Protein 5IJJ (pdb70)

Sequence (332 aa):
MKFGKNLPRNQVPEWAGSYINYKGLKKLVKAAAESAKDGQPVDLAEFFFALDRNLEDVDSFYNKKFADACRRLKVLQDRYGTTPEVVVNLDDDEAEELMGALLELRSQLRKLQWFGEINRRGFIKITKKLDKKVPNTTTQHRYISTKVDPKPFAKDTTVARILTEINRWISVLGDNYKGLKKLVKAAAESAKDGQPVDLAEFFFALDRNLEDVDSFYNKKFADACRRLKVLQDRYGTTPEVVVNLDDDEAEELMGALLELRSQLRKLQWFGEINRRGFIKITKKLDKKVPNTTTQHRYISSTKVDPKPFAKDTTVARILTEINRWISVLGDAR

Secondary structure (DSSP, 8-state):
---TTTHHHHS-GGGGGGS--HHHHHHHHHHHHHHHHTT-----HHHHHHHHHHHHHHHHHHHHHHHHHHHHHHHHHHHH-SSGGGGGG--HHHHHHHHHHHHHHHHHHHHHHHHHHHHHHHHHHHHHHHHHHSTT---HHHHIIIIITTSHHHH--HHHHHHHHHHHHHHHHH-/-HHHHHHHHHHHHHHHHTT-----HHHHHHHHHHHHHHHHHHHHHHHHHHHHHHHHHHHH-SSGGGGGGS-HHHHHHHHHHHHHHHHHHHHHHHHHHHHHHHHHHHHHHHHHHSTT---HHHHIIIIITTSHHHH--HHHHHHHHHHHHHHHHHHH-

Radius of gyration: 24.37 Å; Cα contacts (8 Å, |Δi|>4): 262; chains: 2; bounding box: 41×62×75 Å

B-factor: mean 47.53, std 17.87, range [23.11, 143.36]

Structure (mmCIF, N/CA/C/O backbone):
data_5IJJ
#
_entry.id   5IJJ
#
_cell.length_a   89.363
_cell.length_b   53.366
_cell.length_c   94.314
_cell.angle_alpha   90.00
_cell.angle_beta   113.42
_cell.angle_gamma   90.00
#
_symmetry.space_group_name_H-M   'C 1 2 1'
#
loop_
_entity.id
_entity.type
_entity.pdbx_description
1 polymer 'SPX domain'
2 non-polymer 'INOSITOL HEXAKISPHOSPHATE'
3 non-polymer 1,2-ETHANEDIOL
4 non-polymer 'ACETATE ION'
5 water water
#
loop_
_atom_site.group_PDB
_atom_site.id
_atom_site.type_symbol
_atom_site.label_atom_id
_atom_site.label_alt_id
_atom_site.label_comp_id
_atom_site.label_asym_id
_atom_site.label_entity_id
_atom_site.label_seq_id
_atom_site.pdbx_PDB_ins_code
_atom_site.Cartn_x
_atom_site.Cartn_y
_atom_site.Cartn_z
_atom_site.occupancy
_atom_site.B_iso_or_equiv
_atom_site.auth_seq_id
_atom_site.auth_comp_id
_atom_site.auth_asym_id
_atom_site.auth_atom_id
_atom_site.pdbx_PDB_model_num
ATOM 1 N N . MET A 1 1 ? -14.023 -9.502 28.528 1.00 79.43 1 MET A N 1
ATOM 2 C CA . MET A 1 1 ? -13.495 -8.110 28.668 1.00 77.39 1 MET A CA 1
ATOM 3 C C . MET A 1 1 ? -14.290 -7.373 29.789 1.00 72.16 1 MET A C 1
ATOM 4 O O . MET A 1 1 ? -15.497 -7.464 29.838 1.00 67.23 1 MET A O 1
ATOM 6 N N . LYS A 1 2 ? -13.543 -6.722 30.706 1.00 75.06 2 LYS A N 1
ATOM 7 C CA . LYS A 1 2 ? -13.991 -5.760 31.736 1.00 69.41 2 LYS A CA 1
ATOM 8 C C . LYS A 1 2 ? -14.618 -4.603 30.981 1.00 62.81 2 LYS A C 1
ATOM 9 O O . LYS A 1 2 ? -13.940 -3.854 30.324 1.00 62.88 2 LYS A O 1
ATOM 11 N N . PHE A 1 3 ? -15.924 -4.446 31.070 1.00 57.07 3 PHE A N 1
ATOM 12 C CA . PHE A 1 3 ? -16.575 -3.409 30.290 1.00 52.13 3 PHE A CA 1
ATOM 13 C C . PHE A 1 3 ? -16.561 -2.048 31.017 1.00 51.47 3 PHE A C 1
ATOM 14 O O . PHE A 1 3 ? -16.183 -1.050 30.402 1.00 47.72 3 PHE A O 1
ATOM 22 N N . GLY A 1 4 ? -17.026 -2.038 32.300 1.00 52.58 4 GLY A N 1
ATOM 23 C CA . GLY A 1 4 ? -17.179 -0.801 33.120 1.00 54.20 4 GLY A CA 1
ATOM 24 C C . GLY A 1 4 ? -15.902 0.004 33.278 1.00 59.75 4 GLY A C 1
ATOM 25 O O . GLY A 1 4 ? -15.884 1.225 33.054 1.00 63.38 4 GLY A O 1
ATOM 26 N N . LYS A 1 5 ? -14.811 -0.672 33.618 1.00 63.85 5 LYS A N 1
ATOM 27 C CA . LYS A 1 5 ? -13.529 0.018 33.749 1.00 68.55 5 LYS A CA 1
ATOM 28 C C . LYS A 1 5 ? -13.005 0.590 32.395 1.00 67.05 5 LYS A C 1
ATOM 29 O O . LYS A 1 5 ? -12.297 1.601 32.333 1.00 67.16 5 LYS A O 1
ATOM 35 N N . ASN A 1 6 ? -13.327 -0.074 31.291 1.00 63.29 6 ASN A N 1
ATOM 36 C CA . ASN A 1 6 ? -12.843 0.399 29.978 1.00 62.27 6 ASN A CA 1
ATOM 37 C C . ASN A 1 6 ? -13.821 1.435 29.297 1.00 57.05 6 ASN A C 1
ATOM 38 O O . ASN A 1 6 ? -13.458 2.058 28.270 1.00 55.99 6 ASN A O 1
ATOM 43 N N . LEU A 1 7 ? -15.019 1.631 29.873 1.00 53.58 7 LEU A N 1
ATOM 44 C CA . LEU A 1 7 ? -16.054 2.475 29.241 1.00 51.03 7 LEU A CA 1
ATOM 45 C C . LEU A 1 7 ? -15.622 3.920 28.953 1.00 53.43 7 LEU A C 1
ATOM 46 O O . LEU A 1 7 ? -15.659 4.323 27.775 1.00 51.47 7 LEU A O 1
ATOM 51 N N . PRO A 1 8 ? -15.101 4.676 29.984 1.00 58.51 8 PRO A N 1
ATOM 52 C CA . PRO A 1 8 ? -14.526 6.020 29.751 1.00 60.98 8 PRO A CA 1
ATOM 53 C C . PRO A 1 8 ? -13.516 6.063 28.633 1.00 61.71 8 PRO A C 1
ATOM 54 O O . PRO A 1 8 ? -13.607 6.917 27.761 1.00 60.50 8 PRO A O 1
ATOM 58 N N . ARG A 1 9 ? -12.599 5.100 28.655 1.00 64.65 9 ARG A N 1
ATOM 59 C CA . ARG A 1 9 ? -11.590 4.946 27.610 1.00 68.47 9 ARG A CA 1
ATOM 60 C C . ARG A 1 9 ? -12.192 4.672 26.192 1.00 63.65 9 ARG A C 1
ATOM 61 O O . ARG A 1 9 ? -11.605 5.099 25.218 1.00 62.36 9 ARG A O 1
ATOM 69 N N . ASN A 1 10 ? -13.305 3.924 26.105 1.00 58.38 10 ASN A N 1
ATOM 70 C CA . ASN A 1 10 ? -14.026 3.620 24.816 1.00 56.88 10 ASN A CA 1
ATOM 71 C C . ASN A 1 10 ? -15.185 4.571 24.390 1.00 54.88 10 ASN A C 1
ATOM 72 O O . ASN A 1 10 ? -15.855 4.288 23.404 1.00 55.40 10 ASN A O 1
ATOM 77 N N . GLN A 1 11 ? -15.395 5.667 25.132 1.00 54.25 11 GLN A N 1
ATOM 78 C CA . GLN A 1 11 ? -16.403 6.666 24.853 1.00 51.74 11 GLN A CA 1
ATOM 79 C C . GLN A 1 11 ? -15.929 7.795 23.957 1.00 53.08 11 GLN A C 1
ATOM 80 O O . GLN A 1 11 ? -14.926 8.400 24.220 1.00 55.85 11 GLN A O 1
ATOM 86 N N . VAL A 1 12 ? -16.699 8.122 22.914 1.00 50.61 12 VAL A N 1
ATOM 87 C CA . VAL A 1 12 ? -16.503 9.359 22.150 1.00 50.21 12 VAL A CA 1
ATOM 88 C C . VAL A 1 12 ? -16.889 10.466 23.132 1.00 49.66 12 VAL A C 1
ATOM 89 O O . VAL A 1 12 ? -18.037 10.529 23.572 1.00 46.49 12 VAL A O 1
ATOM 93 N N . PRO A 1 13 ? -15.937 11.299 23.527 1.00 52.78 13 PRO A N 1
ATOM 94 C CA . PRO A 1 13 ? -16.139 12.124 24.759 1.00 55.59 13 PRO A CA 1
ATOM 95 C C . PRO A 1 13 ? -17.311 13.145 24.652 1.00 56.19 13 PRO A C 1
ATOM 96 O O . PRO A 1 13 ? -18.090 13.362 25.598 1.00 56.76 13 PRO A O 1
ATOM 100 N N . GLU A 1 14 ? -17.457 13.700 23.461 1.00 57.23 14 GLU A N 1
ATOM 101 C CA . GLU A 1 14 ? -18.527 14.634 23.138 1.00 57.82 14 GLU A CA 1
ATOM 102 C C . GLU A 1 14 ? -19.916 14.041 23.301 1.00 51.97 14 GLU A C 1
ATOM 103 O O . GLU A 1 14 ? -20.866 14.783 23.368 1.00 52.28 14 GLU A O 1
ATOM 109 N N . TRP A 1 15 ? -20.042 12.720 23.269 1.00 48.51 15 TRP A N 1
ATOM 110 C CA . TRP A 1 15 ? -21.326 12.020 23.356 1.00 43.59 15 TRP A CA 1
ATOM 111 C C . TRP A 1 15 ? -21.474 11.202 24.634 1.00 42.53 15 TRP A C 1
ATOM 112 O O . TRP A 1 15 ? -22.326 10.276 24.701 1.00 38.21 15 TRP A O 1
ATOM 123 N N . ALA A 1 16 ? -20.668 11.524 25.650 1.00 44.30 16 ALA A N 1
ATOM 124 C CA . ALA A 1 16 ? -20.477 10.617 26.835 1.00 43.87 16 ALA A CA 1
ATOM 125 C C . ALA A 1 16 ? -21.812 10.259 27.528 1.00 41.49 16 ALA A C 1
ATOM 126 O O . ALA A 1 16 ? -22.172 9.118 27.729 1.00 39.07 16 ALA A O 1
ATOM 128 N N . GLY A 1 17 ? -22.636 11.261 27.739 1.00 43.89 17 GLY A N 1
ATOM 129 C CA . GLY A 1 17 ? -23.907 11.090 28.405 1.00 42.53 17 GLY A CA 1
ATOM 130 C C . GLY A 1 17 ? -24.888 10.386 27.599 1.00 40.44 17 GLY A C 1
ATOM 131 O O . GLY A 1 17 ? -25.911 10.001 28.114 1.00 41.62 17 GLY A O 1
ATOM 132 N N . SER A 1 18 ? -24.607 10.106 26.315 1.00 40.81 18 SER A N 1
ATOM 133 C CA . SER A 1 18 ? -25.569 9.290 25.558 1.00 37.94 18 SER A CA 1
ATOM 134 C C . SER A 1 18 ? -25.232 7.787 25.451 1.00 37.21 18 SER A C 1
ATOM 135 O O . SER A 1 18 ? -25.893 7.043 24.739 1.00 33.67 18 SER A O 1
ATOM 138 N N . TYR A 1 19 ? -24.141 7.353 26.062 1.00 37.46 19 TYR A N 1
ATOM 139 C CA . TYR A 1 19 ? -23.864 5.921 26.177 1.00 33.88 19 TYR A CA 1
ATOM 140 C C . TYR A 1 19 ? -24.774 5.316 27.207 1.00 33.73 19 TYR A C 1
ATOM 141 O O . TYR A 1 19 ? -25.315 5.966 28.067 1.00 34.09 19 TYR A O 1
ATOM 150 N N . ILE A 1 20 ? -24.984 4.023 27.054 1.00 32.64 20 ILE A N 1
ATOM 151 C CA . ILE A 1 20 ? -25.570 3.222 28.069 1.00 30.06 20 ILE A CA 1
ATOM 152 C C . ILE A 1 20 ? -25.039 3.560 29.403 1.00 32.02 20 ILE A C 1
ATOM 153 O O . ILE A 1 20 ? -23.781 3.648 29.640 1.00 32.46 20 ILE A O 1
ATOM 158 N N . ASN A 1 21 ? -25.962 3.783 30.332 1.00 30.60 21 ASN A N 1
ATOM 159 C CA . ASN A 1 21 ? -25.588 4.184 31.694 1.00 35.44 21 ASN A CA 1
ATOM 160 C C . ASN A 1 21 ? -25.218 2.869 32.413 1.00 34.58 21 ASN A C 1
ATOM 161 O O . ASN A 1 21 ? -26.022 2.338 33.249 1.00 33.58 21 ASN A O 1
ATOM 166 N N . TYR A 1 22 ? -24.003 2.381 32.140 1.00 33.24 22 TYR A N 1
ATOM 167 C CA . TYR A 1 22 ? -23.648 1.057 32.665 1.00 33.12 22 TYR A CA 1
ATOM 168 C C . TYR A 1 22 ? -23.589 1.060 34.205 1.00 35.29 22 TYR A C 1
ATOM 169 O O . TYR A 1 22 ? -24.026 0.128 34.854 1.00 33.20 22 TYR A O 1
ATOM 178 N N . LYS A 1 23 ? -23.062 2.133 34.724 1.00 37.50 23 LYS A N 1
ATOM 179 C CA . LYS A 1 23 ? -22.860 2.358 36.136 1.00 42.28 23 LYS A CA 1
ATOM 180 C C . LYS A 1 23 ? -24.209 2.314 36.885 1.00 42.08 23 LYS A C 1
ATOM 181 O O . LYS A 1 23 ? -24.377 1.524 37.826 1.00 43.54 23 LYS A O 1
ATOM 187 N N . GLY A 1 24 ? -25.182 3.080 36.427 1.00 41.11 24 GLY A N 1
ATOM 188 C CA . GLY A 1 24 ? -26.523 3.055 37.047 1.00 40.29 24 GLY A CA 1
ATOM 189 C C . GLY A 1 24 ? -27.191 1.741 36.875 1.00 36.59 24 GLY A C 1
ATOM 190 O O . GLY A 1 24 ? -27.835 1.310 37.733 1.00 37.21 24 GLY A O 1
ATOM 191 N N . LEU A 1 25 ? -26.994 1.059 35.750 1.00 35.54 25 LEU A N 1
ATOM 192 C CA . LEU A 1 25 ? -27.622 -0.248 35.556 1.00 32.68 25 LEU A CA 1
ATOM 193 C C . LEU A 1 25 ? -27.052 -1.308 36.485 1.00 35.20 25 LEU A C 1
ATOM 194 O O . LEU A 1 25 ? -27.816 -2.113 37.022 1.00 34.36 25 LEU A O 1
ATOM 199 N N . LYS A 1 26 ? -25.763 -1.217 36.776 1.00 36.61 26 LYS A N 1
ATOM 200 C CA . LYS A 1 26 ? -25.136 -2.109 37.692 1.00 38.61 26 LYS A CA 1
ATOM 201 C C . LYS A 1 26 ? -25.667 -2.006 39.093 1.00 39.25 26 LYS A C 1
ATOM 202 O O . LYS A 1 26 ? -25.776 -3.032 39.723 1.00 38.34 26 LYS A O 1
ATOM 208 N N . LYS A 1 27 ? -26.036 -0.815 39.573 1.00 40.72 27 LYS A N 1
ATOM 209 C CA . LYS A 1 27 ? -26.671 -0.675 40.913 1.00 43.00 27 LYS A CA 1
ATOM 210 C C . LYS A 1 27 ? -28.036 -1.329 40.968 1.00 40.48 27 LYS A C 1
ATOM 211 O O . LYS A 1 27 ? -28.406 -1.918 41.961 1.00 39.96 27 LYS A O 1
ATOM 217 N N . LEU A 1 28 ? -28.800 -1.251 39.882 1.00 37.46 28 LEU A N 1
ATOM 218 C CA . LEU A 1 28 ? -30.064 -1.990 39.829 1.00 36.62 28 LEU A CA 1
ATOM 219 C C . LEU A 1 28 ? -29.818 -3.528 39.882 1.00 35.38 28 LEU A C 1
ATOM 220 O O . LEU A 1 28 ? -30.533 -4.260 40.616 1.00 35.12 28 LEU A O 1
ATOM 225 N N . VAL A 1 29 ? -28.728 -3.977 39.237 1.00 33.53 29 VAL A N 1
ATOM 226 C CA . VAL A 1 29 ? -28.411 -5.394 39.277 1.00 33.69 29 VAL A CA 1
ATOM 227 C C . VAL A 1 29 ? -28.046 -5.771 40.691 1.00 35.97 29 VAL A C 1
ATOM 228 O O . VAL A 1 29 ? -28.440 -6.811 41.181 1.00 33.84 29 VAL A O 1
ATOM 232 N N . LYS A 1 30 ? -27.182 -4.970 41.304 1.00 39.09 30 LYS A N 1
ATOM 233 C CA . LYS A 1 30 ? -26.752 -5.267 42.625 1.00 43.46 30 LYS A CA 1
ATOM 234 C C . LYS A 1 30 ? -27.927 -5.326 43.596 1.00 43.34 30 LYS A C 1
ATOM 235 O O . LYS A 1 30 ? -27.967 -6.233 44.428 1.00 42.71 30 LYS A O 1
ATOM 241 N N . ALA A 1 31 ? -28.902 -4.409 43.478 1.00 42.86 31 ALA A N 1
ATOM 242 C CA . ALA A 1 31 ? -30.107 -4.486 44.340 1.00 42.79 31 ALA A CA 1
ATOM 243 C C . ALA A 1 31 ? -30.802 -5.810 44.214 1.00 40.47 31 ALA A C 1
ATOM 244 O O . ALA A 1 31 ? -31.143 -6.464 45.200 1.00 40.78 31 ALA A O 1
ATOM 246 N N . ALA A 1 32 ? -30.961 -6.275 42.997 1.00 38.67 32 ALA A N 1
ATOM 247 C CA . ALA A 1 32 ? -31.672 -7.516 42.759 1.00 37.03 32 ALA A CA 1
ATOM 248 C C . ALA A 1 32 ? -30.840 -8.657 43.367 1.00 39.26 32 ALA A C 1
ATOM 249 O O . ALA A 1 32 ? -31.373 -9.554 44.047 1.00 40.29 32 ALA A O 1
ATOM 251 N N . ALA A 1 33 ? -29.531 -8.607 43.150 1.00 38.82 33 ALA A N 1
ATOM 252 C CA . ALA A 1 33 ? -28.645 -9.647 43.654 1.00 40.26 33 ALA A CA 1
ATOM 253 C C . ALA A 1 33 ? -28.739 -9.725 45.170 1.00 43.11 33 ALA A C 1
ATOM 254 O O . ALA A 1 33 ? -28.719 -10.836 45.721 1.00 42.26 33 ALA A O 1
ATOM 256 N N . GLU A 1 34 ? -28.825 -8.572 45.836 1.00 45.72 34 GLU A N 1
ATOM 257 C CA . GLU A 1 34 ? -28.938 -8.530 47.288 1.00 51.20 34 GLU A CA 1
ATOM 258 C C . GLU A 1 34 ? -30.195 -9.188 47.825 1.00 49.74 34 GLU A C 1
ATOM 259 O O . GLU A 1 34 ? -30.160 -9.876 48.848 1.00 47.87 34 GLU A O 1
ATOM 265 N N . SER A 1 35 ? -31.309 -8.912 47.154 1.00 46.94 35 SER A N 1
ATOM 266 C CA . SER A 1 35 ? -32.588 -9.530 47.540 1.00 47.12 35 SER A CA 1
ATOM 267 C C . SER A 1 35 ? -32.480 -11.042 47.435 1.00 46.09 35 SER A C 1
ATOM 268 O O . SER A 1 35 ? -32.760 -11.751 48.367 1.00 46.51 35 SER A O 1
ATOM 271 N N . ALA A 1 36 ? -31.995 -11.524 46.315 1.00 45.03 36 ALA A N 1
ATOM 272 C CA . ALA A 1 36 ? -31.818 -12.970 46.140 1.00 45.84 36 ALA A CA 1
ATOM 273 C C . ALA A 1 36 ? -30.912 -13.600 47.201 1.00 48.78 36 ALA A C 1
ATOM 274 O O . ALA A 1 36 ? -31.216 -14.674 47.657 1.00 47.49 36 ALA A O 1
ATOM 276 N N . LYS A 1 37 ? -29.805 -12.913 47.553 1.00 51.59 37 LYS A N 1
ATOM 277 C CA . LYS A 1 37 ? -28.933 -13.260 48.653 1.00 57.45 37 LYS A CA 1
ATOM 278 C C . LYS A 1 37 ? -29.670 -13.421 49.957 1.00 58.90 37 LYS A C 1
ATOM 279 O O . LYS A 1 37 ? -29.347 -14.309 50.730 1.00 58.66 37 LYS A O 1
ATOM 285 N N . ASP A 1 38 ? -30.614 -12.528 50.223 1.00 59.14 38 ASP A N 1
ATOM 286 C CA . ASP A 1 38 ? -31.467 -12.650 51.383 1.00 63.40 38 ASP A CA 1
ATOM 287 C C . ASP A 1 38 ? -32.562 -13.669 51.297 1.00 59.69 38 ASP A C 1
ATOM 288 O O . ASP A 1 38 ? -33.291 -13.793 52.246 1.00 59.15 38 ASP A O 1
ATOM 293 N N . GLY A 1 39 ? -32.641 -14.444 50.207 1.00 57.92 39 GLY A N 1
ATOM 294 C CA . GLY A 1 39 ? -33.689 -15.464 50.027 1.00 54.73 39 GLY A CA 1
ATOM 295 C C . GLY A 1 39 ? -35.026 -14.822 49.653 1.00 51.55 39 GLY A C 1
ATOM 296 O O . GLY A 1 39 ? -36.051 -15.426 49.853 1.00 52.55 39 GLY A O 1
ATOM 297 N N . GLN A 1 40 ? -35.011 -13.603 49.090 1.00 48.62 40 GLN A N 1
ATOM 298 C CA . GLN A 1 40 ? -36.255 -12.851 48.804 1.00 45.98 40 GLN A CA 1
ATOM 299 C C . GLN A 1 40 ? -36.484 -12.924 47.305 1.00 40.56 40 GLN A C 1
ATOM 300 O O . GLN A 1 40 ? -35.541 -13.121 46.556 1.00 38.14 40 GLN A O 1
ATOM 306 N N . PRO A 1 41 ? -37.737 -12.737 46.880 1.00 37.26 41 PRO A N 1
ATOM 307 C CA . PRO A 1 41 ? -38.060 -12.615 45.508 1.00 36.42 41 PRO A CA 1
ATOM 308 C C . PRO A 1 41 ? -37.397 -11.326 44.956 1.00 36.40 41 PRO A C 1
ATOM 309 O O . PRO A 1 41 ? -37.228 -10.383 45.716 1.00 38.64 41 PRO A O 1
ATOM 313 N N . VAL A 1 42 ? -37.148 -11.276 43.664 1.00 35.27 42 VAL A N 1
ATOM 314 C CA . VAL A 1 42 ? -36.644 -10.050 43.003 1.00 35.39 42 VAL A CA 1
ATOM 315 C C . VAL A 1 42 ? -37.763 -9.404 42.264 1.00 35.26 42 VAL A C 1
ATOM 316 O O . VAL A 1 42 ? -38.798 -9.985 42.034 1.00 36.30 42 VAL A O 1
ATOM 320 N N . ASP A 1 43 ? -37.537 -8.179 41.846 1.00 35.73 43 ASP A N 1
ATOM 321 C CA . ASP A 1 43 ? -38.466 -7.408 41.022 1.00 35.17 43 ASP A CA 1
ATOM 322 C C . ASP A 1 43 ? -37.550 -6.742 39.987 1.00 34.68 43 ASP A C 1
ATOM 323 O O . ASP A 1 43 ? -36.913 -5.738 40.282 1.00 36.66 43 ASP A O 1
ATOM 328 N N . LEU A 1 44 ? -37.454 -7.331 38.806 1.00 32.81 44 LEU A N 1
ATOM 329 C CA . LEU A 1 44 ? -36.545 -6.890 37.794 1.00 31.89 44 LEU A CA 1
ATOM 330 C C . LEU A 1 44 ? -37.150 -5.833 36.868 1.00 32.72 44 LEU A C 1
ATOM 331 O O . LEU A 1 44 ? -36.534 -5.456 35.895 1.00 32.50 44 LEU A O 1
ATOM 336 N N . ALA A 1 45 ? -38.351 -5.352 37.158 1.00 34.44 45 ALA A N 1
ATOM 337 C CA . ALA A 1 45 ? -39.026 -4.468 36.279 1.00 36.61 45 ALA A CA 1
ATOM 338 C C . ALA A 1 45 ? -38.326 -3.086 36.186 1.00 37.20 45 ALA A C 1
ATOM 339 O O . ALA A 1 45 ? -38.169 -2.569 35.083 1.00 35.39 45 ALA A O 1
ATOM 341 N N . GLU A 1 46 ? -37.878 -2.530 37.306 1.00 35.95 46 GLU A N 1
ATOM 342 C CA . GLU A 1 46 ? -37.131 -1.255 37.261 1.00 39.04 46 GLU A CA 1
ATOM 343 C C . GLU A 1 46 ? -35.793 -1.415 36.481 1.00 33.95 46 GLU A C 1
ATOM 344 O O . GLU A 1 46 ? -35.498 -0.597 35.672 1.00 34.34 46 GLU A O 1
ATOM 350 N N . PHE A 1 47 ? -35.134 -2.573 36.528 1.00 31.96 47 PHE A N 1
ATOM 351 C CA . PHE A 1 47 ? -33.923 -2.806 35.724 1.00 32.04 47 PHE A CA 1
ATOM 352 C C . PHE A 1 47 ? -34.284 -2.802 34.226 1.00 31.97 47 PHE A C 1
ATOM 353 O O . PHE A 1 47 ? -33.633 -2.154 33.448 1.00 30.11 47 PHE A O 1
ATOM 361 N N . PHE A 1 48 ? -35.303 -3.571 33.861 1.00 30.31 48 PHE A N 1
ATOM 362 C CA . PHE A 1 48 ? -35.718 -3.623 32.501 1.00 30.40 48 PHE A CA 1
ATOM 363 C C . PHE A 1 48 ? -36.314 -2.331 31.917 1.00 31.11 48 PHE A C 1
ATOM 364 O O . PHE A 1 48 ? -36.029 -2.029 30.755 1.00 27.00 48 PHE A O 1
ATOM 372 N N . PHE A 1 49 ? -37.109 -1.611 32.687 1.00 34.04 49 PHE A N 1
ATOM 373 C CA . PHE A 1 49 ? -37.546 -0.281 32.296 1.00 36.45 49 PHE A CA 1
ATOM 374 C C . PHE A 1 49 ? -36.339 0.610 31.992 1.00 35.15 49 PHE A C 1
ATOM 375 O O . PHE A 1 49 ? -36.328 1.250 30.940 1.00 35.57 49 PHE A O 1
ATOM 383 N N . ALA A 1 50 ? -35.369 0.689 32.923 1.00 32.87 50 ALA A N 1
ATOM 384 C CA . ALA A 1 50 ? -34.188 1.487 32.724 1.00 31.11 50 ALA A CA 1
ATOM 385 C C . ALA A 1 50 ? -33.389 0.948 31.549 1.00 28.85 50 ALA A C 1
ATOM 386 O O . ALA A 1 50 ? -32.854 1.715 30.771 1.00 29.27 50 ALA A O 1
ATOM 388 N N . LEU A 1 51 ? -33.234 -0.360 31.415 1.00 28.45 51 LEU A N 1
ATOM 389 C CA . LEU A 1 51 ? -32.573 -0.894 30.259 1.00 27.01 51 LEU A CA 1
ATOM 390 C C . LEU A 1 51 ? -33.223 -0.498 28.958 1.00 28.00 51 LEU A C 1
ATOM 391 O O . LEU A 1 51 ? -32.510 -0.139 28.008 1.00 29.48 51 LEU A O 1
ATOM 396 N N . ASP A 1 52 ? -34.566 -0.594 28.888 1.00 28.38 52 ASP A N 1
ATOM 397 C CA . ASP A 1 52 ? -35.293 -0.194 27.700 1.00 29.33 52 ASP A CA 1
ATOM 398 C C . ASP A 1 52 ? -35.110 1.284 27.404 1.00 29.28 52 ASP A C 1
ATOM 399 O O . ASP A 1 52 ? -34.942 1.655 26.235 1.00 27.16 52 ASP A O 1
ATOM 404 N N . ARG A 1 53 ? -35.158 2.162 28.436 1.00 29.59 53 ARG A N 1
ATOM 405 C CA . ARG A 1 53 ? -34.893 3.585 28.206 1.00 32.56 53 ARG A CA 1
ATOM 406 C C . ARG A 1 53 ? -33.579 3.844 27.654 1.00 30.05 53 ARG A C 1
ATOM 407 O O . ARG A 1 53 ? -33.394 4.686 26.772 1.00 30.43 53 ARG A O 1
ATOM 415 N N . ASN A 1 54 ? -32.599 3.169 28.220 1.00 30.69 54 ASN A N 1
ATOM 416 C CA . ASN A 1 54 ? -31.248 3.321 27.723 1.00 29.51 54 ASN A CA 1
ATOM 417 C C . ASN A 1 54 ? -31.210 2.874 26.211 1.00 28.90 54 ASN A C 1
ATOM 418 O O . ASN A 1 54 ? -30.502 3.466 25.426 1.00 27.72 54 ASN A O 1
ATOM 423 N N . LEU A 1 55 ? -31.870 1.785 25.902 1.00 26.41 55 LEU A N 1
ATOM 424 C CA . LEU A 1 55 ? -31.873 1.283 24.549 1.00 28.21 55 LEU A CA 1
ATOM 425 C C . LEU A 1 55 ? -32.522 2.306 23.566 1.00 30.50 55 LEU A C 1
ATOM 426 O O . LEU A 1 55 ? -32.026 2.534 22.418 1.00 27.97 55 LEU A O 1
ATOM 431 N N . GLU A 1 56 ? -33.640 2.860 23.980 1.00 33.49 56 GLU A N 1
ATOM 432 C CA . GLU A 1 56 ? -34.295 3.866 23.161 1.00 35.35 56 GLU A CA 1
ATOM 433 C C . GLU A 1 56 ? -33.428 5.076 22.891 1.00 33.37 56 GLU A C 1
ATOM 434 O O . GLU A 1 56 ? -33.399 5.626 21.743 1.00 29.70 56 GLU A O 1
ATOM 440 N N . ASP A 1 57 ? -32.721 5.479 23.944 1.00 32.39 57 ASP A N 1
ATOM 441 C CA . ASP A 1 57 ? -31.891 6.637 23.833 1.00 32.87 57 ASP A CA 1
ATOM 442 C C . ASP A 1 57 ? -30.703 6.393 22.985 1.00 29.94 57 ASP A C 1
ATOM 443 O O . ASP A 1 57 ? -30.334 7.254 22.208 1.00 28.44 57 ASP A O 1
ATOM 448 N N . VAL A 1 58 ? -30.079 5.261 23.195 1.00 28.99 58 VAL A N 1
ATOM 449 C CA . VAL A 1 58 ? -28.916 4.876 22.373 1.00 28.31 58 VAL A CA 1
ATOM 450 C C . VAL A 1 58 ? -29.324 4.828 20.864 1.00 27.37 58 VAL A C 1
ATOM 451 O O . VAL A 1 58 ? -28.657 5.397 20.029 1.00 26.94 58 VAL A O 1
ATOM 455 N N . ASP A 1 59 ? -30.370 4.137 20.565 1.00 27.15 59 ASP A N 1
ATOM 456 C CA . ASP A 1 59 ? -30.880 4.049 19.206 1.00 28.96 59 ASP A CA 1
ATOM 457 C C . ASP A 1 59 ? -31.198 5.425 18.587 1.00 29.66 59 ASP A C 1
ATOM 458 O O . ASP A 1 59 ? -30.818 5.729 17.494 1.00 31.07 59 ASP A O 1
ATOM 463 N N . SER A 1 60 ? -31.884 6.257 19.355 1.00 31.45 60 SER A N 1
ATOM 464 C CA . SER A 1 60 ? -32.425 7.517 18.906 1.00 32.64 60 SER A CA 1
ATOM 465 C C . SER A 1 60 ? -31.206 8.403 18.616 1.00 32.52 60 SER A C 1
ATOM 466 O O . SER A 1 60 ? -31.088 9.051 17.556 1.00 31.58 60 SER A O 1
ATOM 469 N N . PHE A 1 61 ? -30.207 8.339 19.497 1.00 30.22 61 PHE A N 1
ATOM 470 C CA . PHE A 1 61 ? -29.041 9.119 19.269 1.00 29.93 61 PHE A CA 1
ATOM 471 C C . PHE A 1 61 ? -28.242 8.672 18.044 1.00 30.01 61 PHE A C 1
ATOM 472 O O . PHE A 1 61 ? -27.830 9.503 17.218 1.00 29.25 61 PHE A O 1
ATOM 480 N N . TYR A 1 62 ? -27.900 7.360 17.971 1.00 29.42 62 TYR A N 1
ATOM 481 C CA . TYR A 1 62 ? -27.242 6.810 16.833 1.00 28.21 62 TYR A CA 1
ATOM 482 C C . TYR A 1 62 ? -27.997 7.181 15.532 1.00 28.54 62 TYR A C 1
ATOM 483 O O . TYR A 1 62 ? -27.353 7.552 14.558 1.00 29.75 62 TYR A O 1
ATOM 492 N N . ASN A 1 63 ? -29.325 7.060 15.503 1.00 28.83 63 ASN A N 1
ATOM 493 C CA . ASN A 1 63 ? -30.073 7.303 14.254 1.00 28.98 63 ASN A CA 1
ATOM 494 C C . ASN A 1 63 ? -30.005 8.713 13.798 1.00 31.36 63 ASN A C 1
ATOM 495 O O . ASN A 1 63 ? -29.939 8.967 12.578 1.00 30.62 63 ASN A O 1
ATOM 500 N N . LYS A 1 64 ? -30.001 9.649 14.746 1.00 33.06 64 LYS A N 1
ATOM 501 C CA . LYS A 1 64 ? -29.918 11.080 14.436 1.00 35.51 64 LYS A CA 1
ATOM 502 C C . LYS A 1 64 ? -28.574 11.388 13.885 1.00 35.66 64 LYS A C 1
ATOM 503 O O . LYS A 1 64 ? -28.428 12.105 12.865 1.00 30.25 64 LYS A O 1
ATOM 509 N N . LYS A 1 65 ? -27.548 10.820 14.519 1.00 35.36 65 LYS A N 1
ATOM 510 C CA . LYS A 1 65 ? -26.218 11.060 13.987 1.00 35.65 65 LYS A CA 1
ATOM 511 C C . LYS A 1 65 ? -26.035 10.448 12.629 1.00 35.56 65 LYS A C 1
ATOM 512 O O . LYS A 1 65 ? -25.268 10.970 11.848 1.00 35.41 65 LYS A O 1
ATOM 518 N N . PHE A 1 66 ? -26.586 9.265 12.431 1.00 34.75 66 PHE A N 1
ATOM 519 C CA . PHE A 1 66 ? -26.482 8.629 11.128 1.00 36.32 66 PHE A CA 1
ATOM 520 C C . PHE A 1 66 ? -27.173 9.515 10.028 1.00 35.15 66 PHE A C 1
ATOM 521 O O . PHE A 1 66 ? -26.622 9.613 8.938 1.00 34.28 66 PHE A O 1
ATOM 529 N N . ALA A 1 67 ? -28.373 10.057 10.330 1.00 35.99 67 ALA A N 1
ATOM 530 C CA . ALA A 1 67 ? -29.131 10.984 9.454 1.00 35.75 67 ALA A CA 1
ATOM 531 C C . ALA A 1 67 ? -28.261 12.214 9.181 1.00 37.23 67 ALA A C 1
ATOM 532 O O . ALA A 1 67 ? -28.094 12.596 8.023 1.00 36.28 67 ALA A O 1
ATOM 534 N N . ASP A 1 68 ? -27.574 12.753 10.216 1.00 37.34 68 ASP A N 1
ATOM 535 C CA . ASP A 1 68 ? -26.610 13.846 10.012 1.00 37.79 68 ASP A CA 1
ATOM 536 C C . ASP A 1 68 ? -25.494 13.496 9.048 1.00 37.94 68 ASP A C 1
ATOM 537 O O . ASP A 1 68 ? -25.100 14.344 8.184 1.00 36.60 68 ASP A O 1
ATOM 542 N N . ALA A 1 69 ? -24.850 12.347 9.281 1.00 35.16 69 ALA A N 1
ATOM 543 C CA . ALA A 1 69 ? -23.760 11.913 8.434 1.00 35.24 69 ALA A CA 1
ATOM 544 C C . ALA A 1 69 ? -24.200 11.806 6.943 1.00 35.74 69 ALA A C 1
ATOM 545 O O . ALA A 1 69 ? -23.494 12.273 6.070 1.00 35.51 69 ALA A O 1
ATOM 547 N N . CYS A 1 70 ? -25.374 11.195 6.706 1.00 34.93 70 CYS A N 1
ATOM 548 C CA . CYS A 1 70 ? -25.959 11.117 5.367 1.00 35.29 70 CYS A CA 1
ATOM 549 C C . CYS A 1 70 ? -26.227 12.479 4.719 1.00 37.32 70 CYS A C 1
ATOM 550 O O . CYS A 1 70 ? -25.905 12.669 3.539 1.00 35.84 70 CYS A O 1
ATOM 553 N N . ARG A 1 71 ? -26.788 13.426 5.472 1.00 41.27 71 ARG A N 1
ATOM 554 C CA . ARG A 1 71 ? -26.957 14.809 4.990 1.00 43.87 71 ARG A CA 1
ATOM 555 C C . ARG A 1 71 ? -25.663 15.433 4.634 1.00 41.73 71 ARG A C 1
ATOM 556 O O . ARG A 1 71 ? -25.537 16.075 3.574 1.00 41.91 71 ARG A O 1
ATOM 564 N N . ARG A 1 72 ? -24.658 15.241 5.471 1.00 38.06 72 ARG A N 1
ATOM 565 C CA . ARG A 1 72 ? -23.359 15.714 5.151 1.00 38.28 72 ARG A CA 1
ATOM 566 C C . ARG A 1 72 ? -22.836 15.135 3.817 1.00 38.65 72 ARG A C 1
ATOM 567 O O . ARG A 1 72 ? -22.277 15.871 3.015 1.00 35.09 72 ARG A O 1
ATOM 575 N N . LEU A 1 73 ? -22.963 13.819 3.634 1.00 36.36 73 LEU A N 1
ATOM 576 C CA . LEU A 1 73 ? -22.503 13.199 2.412 1.00 37.57 73 LEU A CA 1
ATOM 577 C C . LEU A 1 73 ? -23.231 13.819 1.194 1.00 36.97 73 LEU A C 1
ATOM 578 O O . LEU A 1 73 ? -22.611 14.091 0.171 1.00 36.76 73 LEU A O 1
ATOM 583 N N . LYS A 1 74 ? -24.534 14.028 1.325 1.00 36.16 74 LYS A N 1
ATOM 584 C CA . LYS A 1 74 ? -25.307 14.658 0.271 1.00 38.50 74 LYS A CA 1
ATOM 585 C C . LYS A 1 74 ? -24.762 16.073 -0.064 1.00 39.32 74 LYS A C 1
ATOM 586 O O . LYS A 1 74 ? -24.548 16.399 -1.242 1.00 36.86 74 LYS A O 1
ATOM 592 N N . VAL A 1 75 ? -24.531 16.912 0.941 1.00 39.74 75 VAL A N 1
ATOM 593 C CA . VAL A 1 75 ? -23.920 18.247 0.737 1.00 40.69 75 VAL A CA 1
ATOM 594 C C . VAL A 1 75 ? -22.560 18.103 0.054 1.00 37.04 75 VAL A C 1
ATOM 595 O O . VAL A 1 75 ? -22.254 18.819 -0.875 1.00 35.89 75 VAL A O 1
ATOM 599 N N . LEU A 1 76 ? -21.763 17.132 0.432 1.00 35.78 76 LEU A N 1
ATOM 600 C CA . LEU A 1 76 ? -20.479 17.017 -0.258 1.00 38.65 76 LEU A CA 1
ATOM 601 C C . LEU A 1 76 ? -20.657 16.606 -1.753 1.00 37.51 76 LEU A C 1
ATOM 602 O O . LEU A 1 76 ? -19.899 17.063 -2.628 1.00 35.91 76 LEU A O 1
ATOM 607 N N . GLN A 1 77 ? -21.571 15.673 -1.995 1.00 35.65 77 GLN A N 1
ATOM 608 C CA . GLN A 1 77 ? -21.925 15.327 -3.379 1.00 37.91 77 GLN A CA 1
ATOM 609 C C . GLN A 1 77 ? -22.458 16.527 -4.223 1.00 38.27 77 GLN A C 1
ATOM 610 O O . GLN A 1 77 ? -22.106 16.691 -5.431 1.00 35.39 77 GLN A O 1
ATOM 616 N N . ASP A 1 78 ? -23.335 17.323 -3.616 1.00 37.11 78 ASP A N 1
ATOM 617 C CA . ASP A 1 78 ? -23.841 18.534 -4.259 1.00 40.00 78 ASP A CA 1
ATOM 618 C C . ASP A 1 78 ? -22.726 19.502 -4.670 1.00 39.55 78 ASP A C 1
ATOM 619 O O . ASP A 1 78 ? -22.774 20.137 -5.722 1.00 37.87 78 ASP A O 1
ATOM 624 N N . ARG A 1 79 ? -21.710 19.612 -3.822 1.00 39.07 79 ARG A N 1
ATOM 625 C CA . ARG A 1 79 ? -20.592 20.479 -4.105 1.00 40.30 79 ARG A CA 1
ATOM 626 C C . ARG A 1 79 ? -19.560 19.938 -5.063 1.00 39.18 79 ARG A C 1
ATOM 627 O O . ARG A 1 79 ? -19.005 20.719 -5.826 1.00 37.71 79 ARG A O 1
ATOM 635 N N . TYR A 1 80 ? -19.180 18.677 -4.846 1.00 45.10 80 TYR A N 1
ATOM 636 C CA . TYR A 1 80 ? -18.057 18.049 -5.534 1.00 46.06 80 TYR A CA 1
ATOM 637 C C . TYR A 1 80 ? -18.453 16.886 -6.502 1.00 45.53 80 TYR A C 1
ATOM 638 O O . TYR A 1 80 ? -17.622 16.416 -7.271 1.00 51.19 80 TYR A O 1
ATOM 647 N N . GLY A 1 81 ? -19.696 16.477 -6.529 1.00 41.52 81 GLY A N 1
ATOM 648 C CA . GLY A 1 81 ? -20.076 15.329 -7.311 1.00 39.95 81 GLY A CA 1
ATOM 649 C C . GLY A 1 81 ? -20.073 13.975 -6.612 1.00 37.07 81 GLY A C 1
ATOM 650 O O . GLY A 1 81 ? -19.712 13.782 -5.421 1.00 33.88 81 GLY A O 1
ATOM 651 N N . THR A 1 82 ? -20.558 13.035 -7.403 1.00 35.05 82 THR A N 1
ATOM 652 C CA . THR A 1 82 ? -20.920 11.733 -6.917 1.00 35.01 82 THR A CA 1
ATOM 653 C C . THR A 1 82 ? -19.841 10.687 -7.015 1.00 35.19 82 THR A C 1
ATOM 654 O O . THR A 1 82 ? -20.013 9.624 -6.529 1.00 35.84 82 THR A O 1
ATOM 658 N N . THR A 1 83 ? -18.706 10.956 -7.640 1.00 34.65 83 THR A N 1
ATOM 659 C CA . THR A 1 83 ? -17.665 9.911 -7.737 1.00 34.83 83 THR A CA 1
ATOM 660 C C . THR A 1 83 ? -16.329 10.631 -7.480 1.00 35.68 83 THR A C 1
ATOM 661 O O . THR A 1 83 ? -16.202 11.814 -7.746 1.00 34.24 83 THR A O 1
ATOM 665 N N . PRO A 1 84 ? -15.352 9.900 -6.961 1.00 37.42 84 PRO A N 1
ATOM 666 C CA . PRO A 1 84 ? -14.100 10.554 -6.606 1.00 39.17 84 PRO A CA 1
ATOM 667 C C . PRO A 1 84 ? -13.237 10.966 -7.742 1.00 40.24 84 PRO A C 1
ATOM 668 O O . PRO A 1 84 ? -12.280 11.770 -7.514 1.00 41.24 84 PRO A O 1
ATOM 672 N N . GLU A 1 85 ? -13.498 10.421 -8.939 1.00 39.35 85 GLU A N 1
ATOM 673 C CA . GLU A 1 85 ? -12.658 10.708 -10.090 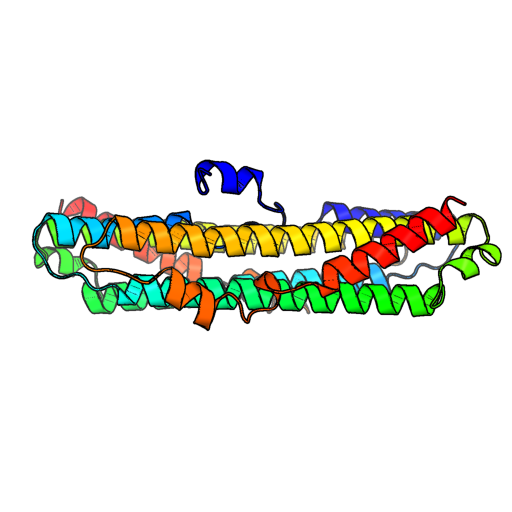1.00 40.95 85 GLU A CA 1
ATOM 674 C C . GLU A 1 85 ? -12.839 12.138 -10.517 1.00 39.80 85 GLU A C 1
ATOM 675 O O . GLU A 1 85 ? -12.037 12.639 -11.296 1.00 41.28 85 GLU A O 1
ATOM 681 N N . VAL A 1 86 ? -13.920 12.784 -10.092 1.00 39.42 86 VAL A N 1
ATOM 682 C CA . VAL A 1 86 ? -14.099 14.261 -10.298 1.00 40.41 86 VAL A CA 1
ATOM 683 C C . VAL A 1 86 ? -12.954 15.101 -9.758 1.00 42.50 86 VAL A C 1
ATOM 684 O O . VAL A 1 86 ? -12.753 16.216 -10.251 1.00 43.42 86 VAL A O 1
ATOM 688 N N . VAL A 1 87 ? -12.199 14.583 -8.779 1.00 44.06 87 VAL A N 1
ATOM 689 C CA . VAL A 1 87 ? -11.019 15.305 -8.269 1.00 48.92 87 VAL A CA 1
ATOM 690 C C . VAL A 1 87 ? -10.099 15.851 -9.330 1.00 50.56 87 VAL A C 1
ATOM 691 O O . VAL A 1 87 ? -9.418 16.830 -9.098 1.00 52.47 87 VAL A O 1
ATOM 695 N N . VAL A 1 88 ? -10.051 15.233 -10.513 1.00 52.75 88 VAL A N 1
ATOM 696 C CA . VAL A 1 88 ? -9.191 15.728 -11.582 1.00 54.13 88 VAL A CA 1
ATOM 697 C C . VAL A 1 88 ? -9.634 17.101 -12.124 1.00 53.81 88 VAL A C 1
ATOM 698 O O . VAL A 1 88 ? -8.858 17.774 -12.782 1.00 55.97 88 VAL A O 1
ATOM 702 N N . ASN A 1 89 ? -10.899 17.462 -11.932 1.00 49.37 89 ASN A N 1
ATOM 703 C CA . ASN A 1 89 ? -11.424 18.778 -12.363 1.00 47.97 89 ASN A CA 1
ATOM 704 C C . ASN A 1 89 ? -11.303 19.856 -11.312 1.00 48.70 89 ASN A C 1
ATOM 705 O O . ASN A 1 89 ? -11.617 20.976 -11.571 1.00 48.28 89 ASN A O 1
ATOM 710 N N . LEU A 1 90 ? -10.880 19.480 -10.108 1.00 50.10 90 LEU A N 1
ATOM 711 C CA . LEU A 1 90 ? -10.734 20.411 -8.991 1.00 52.47 90 LEU A CA 1
ATOM 712 C C . LEU A 1 90 ? -9.429 21.122 -9.031 1.00 54.37 90 LEU A C 1
ATOM 713 O O . LEU A 1 90 ? -8.461 20.524 -9.433 1.00 53.91 90 LEU A O 1
ATOM 718 N N . ASP A 1 91 ? -9.414 22.397 -8.634 1.00 57.15 91 ASP A N 1
ATOM 719 C CA . ASP A 1 91 ? -8.132 23.083 -8.407 1.00 61.30 91 ASP A CA 1
ATOM 720 C C . ASP A 1 91 ? -7.602 22.725 -7.023 1.00 63.05 91 ASP A C 1
ATOM 721 O O . ASP A 1 91 ? -8.263 21.965 -6.317 1.00 60.05 91 ASP A O 1
ATOM 726 N N . ASP A 1 92 ? -6.433 23.247 -6.659 1.00 66.06 92 ASP A N 1
ATOM 727 C CA . ASP A 1 92 ? -5.734 22.896 -5.411 1.00 68.99 92 ASP A CA 1
ATOM 728 C C . ASP A 1 92 ? -6.484 23.292 -4.155 1.00 69.08 92 ASP A C 1
ATOM 729 O O . ASP A 1 92 ? -6.424 22.584 -3.151 1.00 69.29 92 ASP A O 1
ATOM 734 N N . ASP A 1 93 ? -7.156 24.435 -4.178 1.00 69.32 93 ASP A N 1
ATOM 735 C CA . ASP A 1 93 ? -7.945 24.843 -3.023 1.00 69.48 93 ASP A CA 1
ATOM 736 C C . ASP A 1 93 ? -9.117 23.928 -2.835 1.00 66.21 93 ASP A C 1
ATOM 737 O O . ASP A 1 93 ? -9.300 23.358 -1.769 1.00 66.10 93 ASP A O 1
ATOM 742 N N . GLU A 1 94 ? -9.890 23.773 -3.907 1.00 63.82 94 GLU A N 1
ATOM 743 C CA . GLU A 1 94 ? -11.058 22.941 -3.905 1.00 60.14 94 GLU A CA 1
ATOM 744 C C . GLU A 1 94 ? -10.701 21.542 -3.418 1.00 57.50 94 GLU A C 1
ATOM 745 O O . GLU A 1 94 ? -11.416 21.006 -2.623 1.00 54.75 94 GLU A O 1
ATOM 751 N N . ALA A 1 95 ? -9.611 20.983 -3.937 1.00 58.68 95 ALA A N 1
ATOM 752 C CA . ALA A 1 95 ? -9.159 19.624 -3.582 1.00 60.28 95 ALA A CA 1
ATOM 753 C C . ALA A 1 95 ? -8.716 19.467 -2.092 1.00 62.68 95 ALA A C 1
ATOM 754 O O . ALA A 1 95 ? -9.022 18.464 -1.432 1.00 59.61 95 ALA A O 1
ATOM 756 N N . GLU A 1 96 ? -8.056 20.480 -1.560 1.00 66.56 96 GLU A N 1
ATOM 757 C CA . GLU A 1 96 ? -7.715 20.503 -0.127 1.00 69.73 96 GLU A CA 1
ATOM 758 C C . GLU A 1 96 ? -9.013 20.607 0.695 1.00 69.08 96 GLU A C 1
ATOM 759 O O . GLU A 1 96 ? -9.174 19.923 1.669 1.00 69.73 96 GLU A O 1
ATOM 765 N N . GLU A 1 97 ? -9.933 21.472 0.304 1.00 68.62 97 GLU A N 1
ATOM 766 C CA . GLU A 1 97 ? -11.166 21.673 1.052 1.00 68.67 97 GLU A CA 1
ATOM 767 C C . GLU A 1 97 ? -11.957 20.347 1.084 1.00 65.03 97 GLU A C 1
ATOM 768 O O . GLU A 1 97 ? -12.566 19.993 2.094 1.00 62.37 97 GLU A O 1
ATOM 774 N N . LEU A 1 98 ? -11.947 19.651 -0.063 1.00 62.07 98 LEU A N 1
ATOM 775 C CA . LEU A 1 98 ? -12.598 18.381 -0.190 1.00 58.58 98 LEU A CA 1
ATOM 776 C C . LEU A 1 98 ? -12.000 17.371 0.782 1.00 59.81 98 LEU A C 1
ATOM 777 O O . LEU A 1 98 ? -12.734 16.713 1.559 1.00 56.72 98 LEU A O 1
ATOM 782 N N . MET A 1 99 ? -10.675 17.233 0.713 1.00 61.62 99 MET A N 1
ATOM 783 C CA . MET A 1 99 ? -9.944 16.357 1.611 1.00 61.61 99 MET A CA 1
ATOM 784 C C . MET A 1 99 ? -10.341 16.649 3.061 1.00 61.68 99 MET A C 1
ATOM 785 O O . MET A 1 99 ? -10.699 15.721 3.773 1.00 62.01 99 MET A O 1
ATOM 790 N N . GLY A 1 100 ? -10.297 17.916 3.496 1.00 61.59 100 GLY A N 1
ATOM 791 C CA . GLY A 1 100 ? -10.729 18.298 4.868 1.00 60.22 100 GLY A CA 1
ATOM 792 C C . GLY A 1 100 ? -12.136 17.783 5.245 1.00 57.01 100 GLY A C 1
ATOM 793 O O . GLY A 1 100 ? -12.370 17.180 6.310 1.00 56.05 100 GLY A O 1
ATOM 794 N N . ALA A 1 101 ? -13.084 18.063 4.376 1.00 54.43 101 ALA A N 1
ATOM 795 C CA . ALA A 1 101 ? -14.452 17.597 4.529 1.00 52.48 101 ALA A CA 1
ATOM 796 C C . ALA A 1 101 ? -14.474 16.032 4.650 1.00 50.48 101 ALA A C 1
ATOM 797 O O . ALA A 1 101 ? -15.156 15.482 5.506 1.00 51.92 101 ALA A O 1
ATOM 799 N N . LEU A 1 102 ? -13.720 15.338 3.800 1.00 49.61 102 LEU A N 1
ATOM 800 C CA . LEU A 1 102 ? -13.729 13.903 3.769 1.00 49.13 102 LEU A CA 1
ATOM 801 C C . LEU A 1 102 ? -13.131 13.289 5.042 1.00 50.22 102 LEU A C 1
ATOM 802 O O . LEU A 1 102 ? -13.664 12.309 5.562 1.00 45.89 102 LEU A O 1
ATOM 807 N N . LEU A 1 103 ? -12.028 13.865 5.520 1.00 52.63 103 LEU A N 1
ATOM 808 C CA . LEU A 1 103 ? -11.426 13.409 6.750 1.00 55.61 103 LEU A CA 1
ATOM 809 C C . LEU A 1 103 ? -12.350 13.624 7.953 1.00 54.70 103 LEU A C 1
ATOM 810 O O . LEU A 1 103 ? -12.481 12.761 8.785 1.00 53.91 103 LEU A O 1
ATOM 815 N N . GLU A 1 104 ? -13.003 14.771 8.024 1.00 55.90 104 GLU A N 1
ATOM 816 C CA . GLU A 1 104 ? -13.975 15.068 9.074 1.00 56.75 104 GLU A CA 1
ATOM 817 C C . GLU A 1 104 ? -15.168 14.070 9.019 1.00 52.26 104 GLU A C 1
ATOM 818 O O . GLU A 1 104 ? -15.579 13.537 10.047 1.00 52.92 104 GLU A O 1
ATOM 824 N N . LEU A 1 105 ? -15.707 13.830 7.842 1.00 48.74 105 LEU A N 1
ATOM 825 C CA . LEU A 1 105 ? -16.814 12.889 7.710 1.00 46.80 105 LEU A CA 1
ATOM 826 C C . LEU A 1 105 ? -16.406 11.460 8.085 1.00 45.85 105 LEU A C 1
ATOM 827 O O . LEU A 1 105 ? -17.121 10.764 8.820 1.00 43.88 105 LEU A O 1
ATOM 832 N N . ARG A 1 106 ? -15.273 11.016 7.564 1.00 45.16 106 ARG A N 1
ATOM 833 C CA . ARG A 1 106 ? -14.715 9.767 8.025 1.00 44.80 106 ARG A CA 1
ATOM 834 C C . ARG A 1 106 ? -14.584 9.660 9.581 1.00 43.86 106 ARG A C 1
ATOM 835 O O . ARG A 1 106 ? -14.924 8.627 10.177 1.00 40.86 106 ARG A O 1
ATOM 843 N N . SER A 1 107 ? -14.041 10.706 10.215 1.00 44.84 107 SER A N 1
ATOM 844 C CA . SER A 1 107 ? -13.939 10.784 11.673 1.00 45.47 107 SER A CA 1
ATOM 845 C C . SER A 1 107 ? -15.346 10.606 12.313 1.00 45.18 107 SER A C 1
ATO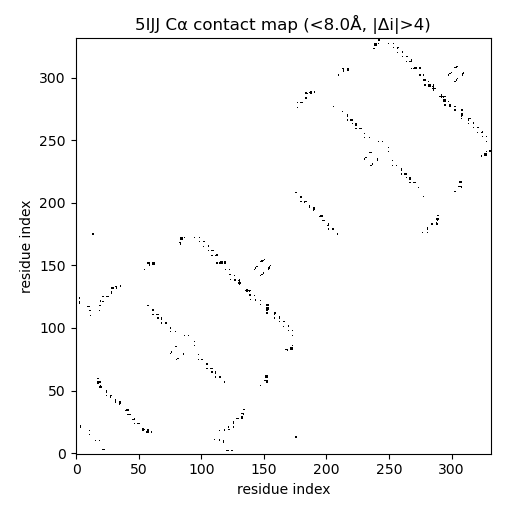M 846 O O . SER A 1 107 ? -15.504 9.726 13.131 1.00 44.57 107 SER A O 1
ATOM 849 N N . GLN A 1 108 ? -16.336 11.366 11.864 1.00 44.07 108 GLN A N 1
ATOM 850 C CA . GLN A 1 108 ? -17.688 11.267 12.334 1.00 45.59 108 GLN A CA 1
ATOM 851 C C . GLN A 1 108 ? -18.324 9.869 12.180 1.00 43.68 108 GLN A C 1
ATOM 852 O O . GLN A 1 108 ? -18.983 9.347 13.114 1.00 43.63 108 GLN A O 1
ATOM 858 N N . LEU A 1 109 ? -18.077 9.248 11.033 1.00 41.76 109 LEU A N 1
ATOM 859 C CA . LEU A 1 109 ? -18.560 7.899 10.795 1.00 40.91 109 LEU A CA 1
ATOM 860 C C . LEU A 1 109 ? -17.855 6.874 11.658 1.00 40.53 109 LEU A C 1
ATOM 861 O O . LEU A 1 109 ? -18.546 5.961 12.195 1.00 38.07 109 LEU A O 1
ATOM 866 N N . ARG A 1 110 ? -16.528 6.981 11.781 1.00 39.90 110 ARG A N 1
ATOM 867 C CA . ARG A 1 110 ? -15.800 6.079 12.648 1.00 41.89 110 ARG A CA 1
ATOM 868 C C . ARG A 1 110 ? -16.303 6.164 14.072 1.00 40.44 110 ARG A C 1
ATOM 869 O O . ARG A 1 110 ? -16.347 5.167 14.745 1.00 39.35 110 ARG A O 1
ATOM 877 N N . LYS A 1 111 ? -16.603 7.392 14.513 1.00 40.02 111 LYS A N 1
ATOM 878 C CA . LYS A 1 111 ? -17.075 7.629 15.870 1.00 40.57 111 LYS A CA 1
ATOM 879 C C . LYS A 1 111 ? -18.482 7.009 16.041 1.00 37.32 111 LYS A C 1
ATOM 880 O O . LYS A 1 111 ? -18.745 6.350 17.026 1.00 36.67 111 LYS A O 1
ATOM 886 N N . LEU A 1 112 ? -19.298 7.193 15.033 1.00 36.83 112 LEU A N 1
ATOM 887 C CA . LEU A 1 112 ? -20.648 6.619 15.053 1.00 38.54 112 LEU A CA 1
ATOM 888 C C . LEU A 1 112 ? -20.584 5.068 15.146 1.00 37.73 112 LEU A C 1
ATOM 889 O O . LEU A 1 112 ? -21.232 4.496 15.953 1.00 35.80 112 LEU A O 1
ATOM 894 N N . GLN A 1 113 ? -19.735 4.439 14.342 1.00 36.94 113 GLN A N 1
ATOM 895 C CA . GLN A 1 113 ? -19.582 3.010 14.404 1.00 38.29 113 GLN A CA 1
ATOM 896 C C . GLN A 1 113 ? -19.137 2.504 15.761 1.00 37.82 113 GLN A C 1
ATOM 897 O O . GLN A 1 113 ? -19.556 1.491 16.248 1.00 36.38 113 GLN A O 1
ATOM 903 N N . TRP A 1 114 ? -18.155 3.178 16.326 1.00 37.91 114 TRP A N 1
ATOM 904 C CA . TRP A 1 114 ? -17.613 2.782 17.576 1.00 39.02 114 TRP A CA 1
ATOM 905 C C . TRP A 1 114 ? -18.651 2.967 18.682 1.00 35.92 114 TRP A C 1
ATOM 906 O O . TRP A 1 114 ? -18.728 2.157 19.601 1.00 35.96 114 TRP A O 1
ATOM 917 N N . PHE A 1 115 ? -19.448 4.004 18.591 1.00 32.53 115 PHE A N 1
ATOM 918 C CA . PHE A 1 115 ? -20.554 4.214 19.502 1.00 32.47 115 PHE A CA 1
ATOM 919 C C . PHE A 1 115 ? -21.528 3.075 19.467 1.00 30.24 115 PHE A C 1
ATOM 920 O O . PHE A 1 115 ? -21.870 2.495 20.517 1.00 28.07 115 PHE A O 1
ATOM 928 N N . GLY A 1 116 ? -21.850 2.651 18.248 1.00 29.64 116 GLY A N 1
ATOM 929 C CA . GLY A 1 116 ? -22.691 1.477 18.058 1.00 30.48 116 GLY A CA 1
ATOM 930 C C . GLY A 1 116 ? -22.097 0.220 18.696 1.00 29.79 116 GLY A C 1
ATOM 931 O O . GLY A 1 116 ? -22.790 -0.504 19.451 1.00 28.26 116 GLY A O 1
ATOM 932 N N . GLU A 1 117 ? -20.829 -0.029 18.431 1.00 31.33 117 GLU A N 1
ATOM 933 C CA . GLU A 1 117 ? -20.229 -1.308 18.870 1.00 32.12 117 GLU A CA 1
ATOM 934 C C . GLU A 1 117 ? -20.097 -1.340 20.399 1.00 30.46 117 GLU A C 1
ATOM 935 O O . GLU A 1 117 ? -20.379 -2.329 21.058 1.00 29.95 117 GLU A O 1
ATOM 941 N N . ILE A 1 118 ? -19.690 -0.220 20.978 1.00 30.60 118 ILE A N 1
ATOM 942 C CA . ILE A 1 118 ? -19.478 -0.182 22.410 1.00 31.30 118 ILE A CA 1
ATOM 943 C C . ILE A 1 118 ? -20.825 -0.265 23.163 1.00 29.03 118 ILE A C 1
ATOM 944 O O . ILE A 1 118 ? -20.916 -0.985 24.169 1.00 28.72 118 ILE A O 1
ATOM 949 N N . ASN A 1 119 ? -21.850 0.420 22.660 1.00 28.03 119 ASN A N 1
ATOM 950 C CA . ASN A 1 119 ? -23.172 0.309 23.281 1.00 27.52 119 ASN A CA 1
ATOM 951 C C . ASN A 1 119 ? -23.731 -1.088 23.202 1.00 26.35 119 ASN A C 1
ATOM 952 O O . ASN A 1 119 ? -24.285 -1.560 24.203 1.00 24.62 119 ASN A O 1
ATOM 957 N N . ARG A 1 120 ? -23.554 -1.759 22.057 1.00 26.90 120 ARG A N 1
ATOM 958 C CA . ARG A 1 120 ? -24.020 -3.126 21.918 1.00 25.84 120 ARG A CA 1
ATOM 959 C C . ARG A 1 120 ? -23.294 -4.029 22.881 1.00 26.92 120 ARG A C 1
ATOM 960 O O . ARG A 1 120 ? -23.928 -4.842 23.506 1.00 25.99 120 ARG A O 1
ATOM 968 N N . ARG A 1 121 ? -21.959 -3.872 23.025 1.00 28.32 121 ARG A N 1
ATOM 969 C CA . ARG A 1 121 ? -21.218 -4.632 24.035 1.00 32.27 121 ARG A CA 1
ATOM 970 C C . ARG A 1 121 ? -21.796 -4.381 25.408 1.00 30.27 121 ARG A C 1
ATOM 971 O O . ARG A 1 121 ? -21.960 -5.306 26.197 1.00 28.69 121 ARG A O 1
ATOM 979 N N . GLY A 1 122 ? -22.095 -3.120 25.702 1.00 27.96 122 GLY A N 1
ATOM 980 C CA . GLY A 1 122 ? -22.635 -2.795 26.981 1.00 27.31 122 GLY A CA 1
ATOM 981 C C . GLY A 1 122 ? -23.957 -3.471 27.301 1.00 24.28 122 GLY A C 1
ATOM 982 O O . GLY A 1 122 ? -24.148 -3.974 28.412 1.00 24.47 122 GLY A O 1
ATOM 983 N N . PHE A 1 123 ? -24.879 -3.479 26.360 1.00 24.14 123 PHE A N 1
ATOM 984 C CA . PHE A 1 123 ? -26.106 -4.251 26.569 1.00 23.27 123 PHE A CA 1
ATOM 985 C C . PHE A 1 123 ? -25.897 -5.732 26.781 1.00 23.11 123 PHE A C 1
ATOM 986 O O . PHE A 1 123 ? -26.555 -6.328 27.636 1.00 24.73 123 PHE A O 1
ATOM 994 N N . ILE A 1 124 ? -24.970 -6.318 26.053 1.00 23.88 124 ILE A N 1
ATOM 995 C CA . ILE A 1 124 ? -24.691 -7.707 26.159 1.00 26.69 124 ILE A CA 1
ATOM 996 C C . ILE A 1 124 ? -24.075 -7.977 27.579 1.00 29.23 124 ILE A C 1
ATOM 997 O O . ILE A 1 124 ? -24.432 -8.906 28.284 1.00 25.45 124 ILE A O 1
ATOM 1002 N N . LYS A 1 125 ? -23.127 -7.142 27.955 1.00 30.38 125 LYS A N 1
ATOM 1003 C CA . LYS A 1 125 ? -22.463 -7.358 29.265 1.00 32.72 125 LYS A CA 1
ATOM 1004 C C . LYS A 1 125 ? -23.362 -7.175 30.478 1.00 28.96 125 LYS A C 1
ATOM 1005 O O . LYS A 1 125 ? -23.275 -7.950 31.404 1.00 27.88 125 LYS A O 1
ATOM 1011 N N . ILE A 1 126 ? -24.278 -6.193 30.431 1.00 28.46 126 ILE A N 1
ATOM 1012 C CA . ILE A 1 126 ? -25.130 -5.907 31.586 1.00 27.58 126 ILE A CA 1
ATOM 1013 C C . ILE A 1 126 ? -26.185 -6.995 31.834 1.00 27.05 126 ILE A C 1
ATOM 1014 O O . ILE A 1 126 ? -26.455 -7.370 32.979 1.00 26.34 126 ILE A O 1
ATOM 1019 N N . THR A 1 127 ? -26.734 -7.519 30.742 1.00 27.04 127 THR A N 1
ATOM 1020 C CA . THR A 1 127 ? -27.633 -8.636 30.826 1.00 28.15 127 THR A CA 1
ATOM 1021 C C . THR A 1 127 ? -26.973 -9.923 31.216 1.00 29.34 127 THR A C 1
ATOM 1022 O O . THR A 1 127 ? -27.484 -10.680 32.040 1.00 31.26 127 THR A O 1
ATOM 1026 N N . LYS A 1 128 ? -25.778 -10.158 30.695 1.00 31.61 128 LYS A N 1
ATOM 1027 C CA . LYS A 1 128 ? -25.028 -11.262 31.160 1.00 30.99 128 LYS A CA 1
ATOM 1028 C C . LYS A 1 128 ? -24.768 -11.167 32.661 1.00 31.81 128 LYS A C 1
ATOM 1029 O O . LYS A 1 128 ? -24.725 -12.186 33.401 1.00 32.61 128 LYS A O 1
ATOM 1035 N N . LYS A 1 129 ? -24.443 -9.973 33.095 1.00 31.89 129 LYS A N 1
ATOM 1036 C CA . LYS A 1 129 ? -24.205 -9.754 34.500 1.00 33.62 129 LYS A CA 1
ATOM 1037 C C . LYS A 1 129 ? -25.467 -10.096 35.388 1.00 32.25 129 LYS A C 1
ATOM 1038 O O . LYS A 1 129 ? -25.384 -10.833 36.413 1.00 33.18 129 LYS A O 1
ATOM 1044 N N . LEU A 1 130 ? -26.634 -9.534 34.989 1.00 30.63 130 LEU A N 1
ATOM 1045 C CA . LEU A 1 130 ? -27.899 -9.875 35.660 1.00 29.56 130 LEU A CA 1
ATOM 1046 C C . LEU A 1 130 ? -28.129 -11.388 35.760 1.00 29.77 130 LEU A C 1
ATOM 1047 O O . LEU A 1 130 ? -28.409 -11.911 36.872 1.00 30.63 130 LEU A O 1
ATOM 1052 N N . ASP A 1 131 ? -27.931 -12.088 34.622 1.00 29.67 131 ASP A N 1
ATOM 1053 C CA . ASP A 1 131 ? -28.100 -13.550 34.560 1.00 33.26 131 ASP A CA 1
ATOM 1054 C C . ASP A 1 131 ? -27.182 -14.343 35.473 1.00 35.62 131 ASP A C 1
ATOM 1055 O O . ASP A 1 131 ? -27.540 -15.413 35.970 1.00 37.54 131 ASP A O 1
ATOM 1060 N N . LYS A 1 132 ? -26.025 -13.773 35.712 1.00 37.18 132 LYS A N 1
ATOM 1061 C CA . LYS A 1 132 ? -24.974 -14.416 36.507 1.00 43.69 132 LYS A CA 1
ATOM 1062 C C . LYS A 1 132 ? -25.294 -14.153 37.991 1.00 43.11 132 LYS A C 1
ATOM 1063 O O . LYS A 1 132 ? -25.047 -15.007 38.796 1.00 45.60 132 LYS A O 1
ATOM 1069 N N . LYS A 1 133 ? -25.879 -13.001 38.319 1.00 41.53 133 LYS A N 1
ATOM 1070 C CA . LYS A 1 133 ? -26.049 -12.546 39.734 1.00 45.01 133 LYS A CA 1
ATOM 1071 C C . LYS A 1 133 ? -27.433 -12.784 40.334 1.00 43.64 133 LYS A C 1
ATOM 1072 O O . LYS A 1 133 ? -27.614 -12.589 41.522 1.00 44.18 133 LYS A O 1
ATOM 1078 N N . VAL A 1 134 ? -28.394 -13.220 39.523 1.00 41.09 134 VAL A N 1
ATOM 1079 C CA . VAL A 1 134 ? -29.735 -13.445 39.994 1.00 40.98 134 VAL A CA 1
ATOM 1080 C C . VAL A 1 134 ? -30.137 -14.869 39.623 1.00 41.34 134 VAL A C 1
ATOM 1081 O O . VAL A 1 134 ? -30.014 -15.270 38.449 1.00 42.46 134 VAL A O 1
ATOM 1085 N N . PRO A 1 135 ? -30.691 -15.619 40.551 1.00 44.00 135 PRO A N 1
ATOM 1086 C CA . PRO A 1 135 ? -31.106 -17.002 40.244 1.00 46.30 135 PRO A CA 1
ATOM 1087 C C . PRO A 1 135 ? -32.239 -17.155 39.239 1.00 45.44 135 PRO A C 1
ATOM 1088 O O . PRO A 1 135 ? -33.119 -16.278 39.165 1.00 44.11 135 PRO A O 1
ATOM 1092 N N . ASN A 1 136 ? -32.183 -18.279 38.505 1.00 45.59 136 ASN A N 1
ATOM 1093 C CA . ASN A 1 136 ? -33.126 -18.594 37.388 1.00 45.91 136 ASN A CA 1
ATOM 1094 C C . ASN A 1 136 ? -33.506 -17.322 36.587 1.00 40.65 136 ASN A C 1
ATOM 1095 O O . ASN A 1 136 ? -34.692 -16.975 36.398 1.00 39.56 136 ASN A O 1
ATOM 1100 N N . THR A 1 137 ? -32.473 -16.596 36.198 1.00 36.91 137 THR A N 1
ATOM 1101 C CA . THR A 1 137 ? -32.608 -15.466 35.374 1.00 34.78 137 THR A CA 1
ATOM 1102 C C . THR A 1 137 ? -31.801 -15.696 34.111 1.00 36.78 137 THR A C 1
ATOM 1103 O O . THR A 1 137 ? -30.558 -15.902 34.107 1.00 36.73 137 THR A O 1
ATOM 1107 N N . THR A 1 138 ? -32.474 -15.566 33.006 1.00 39.18 138 THR A N 1
ATOM 1108 C CA . THR A 1 138 ? -31.917 -16.084 31.778 1.00 43.04 138 THR A CA 1
ATOM 1109 C C . THR A 1 138 ? -32.388 -15.165 30.626 1.00 39.09 138 THR A C 1
ATOM 1110 O O . THR A 1 138 ? -33.367 -15.403 30.006 1.00 46.66 138 THR A O 1
ATOM 1114 N N . THR A 1 139 ? -31.774 -14.004 30.478 1.00 33.11 139 THR A N 1
ATOM 1115 C CA . THR A 1 139 ? -32.320 -12.915 29.727 1.00 29.62 139 THR A CA 1
ATOM 1116 C C . THR A 1 139 ? -31.445 -12.422 28.644 1.00 28.18 139 THR A C 1
ATOM 1117 O O . THR A 1 139 ? -31.900 -11.672 27.775 1.00 28.39 139 THR A O 1
ATOM 1121 N N . GLN A 1 140 ? -30.157 -12.695 28.748 1.00 26.81 140 GLN A N 1
ATOM 1122 C CA . GLN A 1 140 ? -29.191 -12.097 27.920 1.00 25.81 140 GLN A CA 1
ATOM 1123 C C . GLN A 1 140 ? -29.475 -12.395 26.429 1.00 25.55 140 GLN A C 1
ATOM 1124 O O . GLN A 1 140 ? -29.582 -11.463 25.590 1.00 25.17 140 GLN A O 1
ATOM 1130 N N . HIS A 1 141 ? -29.563 -13.647 26.113 1.00 26.50 141 HIS A N 1
ATOM 1131 C CA . HIS A 1 141 ? -29.647 -13.992 24.745 1.00 27.63 141 HIS A CA 1
ATOM 1132 C C . HIS A 1 141 ? -31.025 -13.545 24.084 1.00 28.47 141 HIS A C 1
ATOM 1133 O O . HIS A 1 141 ? -31.057 -13.000 22.923 1.00 24.94 141 HIS A O 1
ATOM 1140 N N . ARG A 1 142 ? -32.098 -13.718 24.863 1.00 28.82 142 ARG A N 1
ATOM 1141 C CA . ARG A 1 142 ? -33.430 -13.231 24.417 1.00 30.79 142 ARG A CA 1
ATOM 1142 C C . ARG A 1 142 ? -33.476 -11.697 24.210 1.00 28.96 142 ARG A C 1
ATOM 1143 O O . ARG A 1 142 ? -33.904 -11.257 23.186 1.00 28.02 142 ARG A O 1
ATOM 1151 N N . TYR A 1 143 ? -32.925 -10.936 25.156 1.00 29.01 143 TYR A N 1
ATOM 1152 C CA . TYR A 1 143 ? -33.054 -9.492 25.166 1.00 29.07 143 TYR A CA 1
ATOM 1153 C C . TYR A 1 143 ? -32.231 -8.965 24.011 1.00 28.16 143 TYR A C 1
ATOM 1154 O O . TYR A 1 143 ? -32.674 -8.084 23.233 1.00 26.43 143 TYR A O 1
ATOM 1163 N N . ILE A 1 144 ? -31.004 -9.503 23.879 1.00 25.38 144 ILE A N 1
ATOM 1164 C CA . ILE A 1 144 ? -30.158 -9.048 22.826 1.00 24.20 144 ILE A CA 1
ATOM 1165 C C . ILE A 1 144 ? -30.782 -9.394 21.470 1.00 26.53 144 ILE A C 1
ATOM 1166 O O . ILE A 1 144 ? -30.795 -8.578 20.605 1.00 26.39 144 ILE A O 1
ATOM 1171 N N . SER A 1 145 ? -31.172 -10.628 21.289 1.00 26.26 145 SER A N 1
ATOM 1172 C CA . SER A 1 145 ? -31.662 -11.022 20.005 1.00 30.21 145 SER A CA 1
ATOM 1173 C C . SER A 1 145 ? -32.970 -10.224 19.616 1.00 30.60 145 SER A C 1
ATOM 1174 O O . SER A 1 145 ? -33.177 -9.916 18.424 1.00 30.74 145 SER A O 1
ATOM 1177 N N . THR A 1 146 ? -33.846 -10.011 20.603 1.00 28.05 146 THR A N 1
ATOM 1178 C CA . THR A 1 146 ? -35.245 -9.529 20.248 1.00 31.53 146 THR A CA 1
ATOM 1179 C C . THR A 1 146 ? -35.237 -7.999 20.266 1.00 28.60 146 THR A C 1
ATOM 1180 O O . THR A 1 146 ? -35.922 -7.407 19.523 1.00 27.86 146 THR A O 1
ATOM 1184 N N . LYS A 1 147 ? -34.402 -7.372 21.055 1.00 27.16 147 LYS A N 1
ATOM 1185 C CA . LYS A 1 147 ? -34.478 -5.902 21.215 1.00 28.01 147 LYS A CA 1
ATOM 1186 C C . LYS A 1 147 ? -33.296 -5.169 20.779 1.00 27.20 147 LYS A C 1
ATOM 1187 O O . LYS A 1 147 ? -33.407 -4.075 20.293 1.00 29.94 147 LYS A O 1
ATOM 1193 N N . VAL A 1 148 ? -32.109 -5.693 20.958 1.00 27.00 148 VAL A N 1
ATOM 1194 C CA . VAL A 1 148 ? -30.942 -4.933 20.546 1.00 27.03 148 VAL A CA 1
ATOM 1195 C C . VAL A 1 148 ? -30.534 -5.187 19.040 1.00 27.39 148 VAL A C 1
ATOM 1196 O O . VAL A 1 148 ? -30.319 -4.208 18.280 1.00 26.12 148 VAL A O 1
ATOM 1200 N N . ASP A 1 149 ? -30.400 -6.454 18.668 1.00 29.24 149 ASP A N 1
ATOM 1201 C CA . ASP A 1 149 ? -29.889 -6.876 17.324 1.00 30.67 149 ASP A CA 1
ATOM 1202 C C . ASP A 1 149 ? -30.714 -6.190 16.166 1.00 31.01 149 ASP A C 1
ATOM 1203 O O . ASP A 1 149 ? -30.185 -5.916 15.122 1.00 29.00 149 ASP A O 1
ATOM 1208 N N . PRO A 1 150 ? -32.052 -5.945 16.347 1.00 30.51 150 PRO A N 1
ATOM 1209 C CA . PRO A 1 150 ? -32.760 -5.227 15.234 1.00 32.50 150 PRO A CA 1
ATOM 1210 C C . PRO A 1 150 ? -32.460 -3.747 15.108 1.00 30.92 150 PRO A C 1
ATOM 1211 O O . PRO A 1 150 ? -32.881 -3.145 14.179 1.00 30.80 150 PRO A O 1
ATOM 1215 N N . LYS A 1 151 ? -31.728 -3.126 16.034 1.00 28.79 151 LYS A N 1
ATOM 1216 C CA . LYS A 1 151 ? -31.544 -1.700 15.963 1.00 30.16 151 LYS A CA 1
ATOM 1217 C C . LYS A 1 151 ? -30.351 -1.337 15.041 1.00 31.02 151 LYS A C 1
ATOM 1218 O O . LYS A 1 151 ? -29.301 -2.043 15.082 1.00 31.66 151 LYS A O 1
ATOM 1224 N N . PRO A 1 152 ? -30.454 -0.186 14.309 1.00 31.35 152 PRO A N 1
ATOM 1225 C CA . PRO A 1 152 ? -29.318 0.142 13.442 1.00 30.74 152 PRO A CA 1
ATOM 1226 C C . PRO A 1 152 ? -27.968 0.172 14.204 1.00 30.26 152 PRO A C 1
ATOM 1227 O O . PRO A 1 152 ? -26.988 -0.267 13.643 1.00 28.93 152 PRO A O 1
ATOM 1231 N N . PHE A 1 153 ? -27.911 0.708 15.428 1.00 29.73 153 PHE A N 1
ATOM 1232 C CA . PHE A 1 153 ? -26.596 0.859 16.119 1.00 30.23 153 PHE A CA 1
ATOM 1233 C C . PHE A 1 153 ? -25.849 -0.486 16.298 1.00 30.24 153 PHE A C 1
ATOM 1234 O O . PHE A 1 153 ? -24.624 -0.523 16.334 1.00 29.89 153 PHE A O 1
ATOM 1242 N N . ALA A 1 154 ? -26.623 -1.552 16.418 1.00 32.09 154 ALA A N 1
ATOM 1243 C CA . ALA A 1 154 ? -26.149 -2.877 16.581 1.00 32.29 154 ALA A CA 1
ATOM 1244 C C . ALA A 1 154 ? -25.921 -3.586 15.275 1.00 34.99 154 ALA A C 1
ATOM 1245 O O . ALA A 1 154 ? -25.057 -4.404 15.195 1.00 36.74 154 ALA A O 1
ATOM 1247 N N . LYS A 1 155 ? -26.768 -3.393 14.272 1.00 36.83 155 LYS A N 1
ATOM 1248 C CA . LYS A 1 155 ? -26.734 -4.242 13.070 1.00 38.82 155 LYS A CA 1
ATOM 1249 C C . LYS A 1 155 ? -26.102 -3.512 11.923 1.00 41.88 155 LYS A C 1
ATOM 1250 O O . LYS A 1 155 ? -25.912 -4.085 10.870 1.00 43.89 155 LYS A O 1
ATOM 1256 N N . ASP A 1 156 ? -25.758 -2.228 12.096 1.00 42.55 156 ASP A N 1
ATOM 1257 C CA . ASP A 1 156 ? -25.495 -1.412 10.961 1.00 43.21 156 ASP A CA 1
ATOM 1258 C C . ASP A 1 156 ? -24.328 -2.003 10.188 1.00 44.74 156 ASP A C 1
ATOM 1259 O O . ASP A 1 156 ? -23.303 -2.319 10.766 1.00 49.08 156 ASP A O 1
ATOM 1264 N N . THR A 1 157 ? -24.475 -2.136 8.907 1.00 46.29 157 THR A N 1
ATOM 1265 C CA . THR A 1 157 ? -23.287 -2.349 8.102 1.00 46.24 157 THR A CA 1
ATOM 1266 C C . THR A 1 157 ? -23.213 -1.219 7.033 1.00 44.01 157 THR A C 1
ATOM 1267 O O . THR A 1 157 ? -22.296 -1.231 6.255 1.00 46.92 157 THR A O 1
ATOM 1271 N N . THR A 1 158 ? -24.153 -0.290 6.983 1.00 42.54 158 THR A N 1
ATOM 1272 C CA . THR A 1 158 ? -24.095 0.878 6.079 1.00 43.37 158 THR A CA 1
ATOM 1273 C C . THR A 1 158 ? -22.980 1.893 6.379 1.00 42.55 158 THR A C 1
ATOM 1274 O O . THR A 1 158 ? -22.323 2.399 5.480 1.00 42.43 158 THR A O 1
ATOM 1278 N N . VAL A 1 159 ? -22.711 2.126 7.661 1.00 43.58 159 VAL A N 1
ATOM 1279 C CA . VAL A 1 159 ? -21.619 2.982 8.002 1.00 42.69 159 VAL A CA 1
ATOM 1280 C C . VAL A 1 159 ? -20.347 2.457 7.477 1.00 43.34 159 VAL A C 1
ATOM 1281 O O . VAL A 1 159 ? -19.598 3.236 6.869 1.00 45.24 159 VAL A O 1
ATOM 1285 N N . ALA A 1 160 ? -20.118 1.149 7.594 1.00 45.07 160 ALA A N 1
ATOM 1286 C CA . ALA A 1 160 ? -18.869 0.507 7.068 1.00 48.34 160 ALA A CA 1
ATOM 1287 C C . ALA A 1 160 ? -18.777 0.610 5.550 1.00 48.75 160 ALA A C 1
ATOM 1288 O O . ALA A 1 160 ? -17.702 0.860 4.987 1.00 52.54 160 ALA A O 1
ATOM 1290 N N . ARG A 1 161 ? -19.927 0.458 4.922 1.00 46.71 161 ARG A N 1
ATOM 1291 C CA . ARG A 1 161 ? -20.119 0.620 3.468 1.00 50.37 161 ARG A CA 1
ATOM 1292 C C . ARG A 1 161 ? -19.746 2.057 3.042 1.00 50.07 161 ARG A C 1
ATOM 1293 O O . ARG A 1 161 ? -18.918 2.275 2.120 1.00 50.97 161 ARG A O 1
ATOM 1301 N N . ILE A 1 162 ? -20.286 3.048 3.781 1.00 47.82 162 ILE A N 1
ATOM 1302 C CA . ILE A 1 162 ? -19.962 4.421 3.489 1.00 46.91 162 ILE A CA 1
ATOM 1303 C C . ILE A 1 162 ? -18.517 4.711 3.851 1.00 45.06 162 ILE A C 1
ATOM 1304 O O . ILE A 1 162 ? -17.834 5.438 3.155 1.00 43.82 162 ILE A O 1
ATOM 1309 N N . LEU A 1 163 ? -18.017 4.131 4.919 1.00 47.69 163 LEU A N 1
ATOM 1310 C CA . LEU A 1 163 ? -16.572 4.339 5.226 1.00 50.07 163 LEU A CA 1
ATOM 1311 C C . LEU A 1 163 ? -15.629 3.831 4.093 1.00 51.67 163 LEU A C 1
ATOM 1312 O O . LEU A 1 163 ? -14.643 4.464 3.802 1.00 54.50 163 LEU A O 1
ATOM 1317 N N . THR A 1 164 ? -15.959 2.711 3.457 1.00 52.21 164 THR A N 1
ATOM 1318 C CA . THR A 1 164 ? -15.115 2.156 2.432 1.00 54.96 164 THR A CA 1
ATOM 1319 C C . THR A 1 164 ? -15.123 3.128 1.283 1.00 53.30 164 THR A C 1
ATOM 1320 O O . THR A 1 164 ? -14.076 3.443 0.730 1.00 54.51 164 THR A O 1
ATOM 1324 N N . GLU A 1 165 ? -16.297 3.654 0.945 1.00 53.46 165 GLU A N 1
ATOM 1325 C CA . GLU A 1 165 ? -16.398 4.726 -0.078 1.00 51.13 165 GLU A CA 1
ATOM 1326 C C . GLU A 1 165 ? -15.647 5.997 0.246 1.00 49.56 165 GLU A C 1
ATOM 1327 O O . GLU A 1 165 ? -14.817 6.423 -0.575 1.00 50.14 165 GLU A O 1
ATOM 1333 N N . ILE A 1 166 ? -15.864 6.568 1.432 1.00 46.35 166 ILE A N 1
ATOM 1334 C CA . ILE A 1 166 ? -15.058 7.705 1.844 1.00 47.60 166 ILE A CA 1
ATOM 1335 C C . ILE A 1 166 ? -13.549 7.403 1.763 1.00 49.72 166 ILE A C 1
ATOM 1336 O O . ILE A 1 166 ? -12.791 8.205 1.243 1.00 50.46 166 ILE A O 1
ATOM 1341 N N . ASN A 1 167 ? -13.120 6.245 2.235 1.00 53.01 167 ASN A N 1
ATOM 1342 C CA . ASN A 1 167 ? -11.697 5.879 2.131 1.00 57.51 167 ASN A CA 1
ATOM 1343 C C . ASN A 1 167 ? -11.226 5.730 0.661 1.00 59.91 167 ASN A C 1
ATOM 1344 O O . ASN A 1 167 ? -10.110 6.090 0.323 1.00 63.09 167 ASN A O 1
ATOM 1349 N N . ARG A 1 168 ? -12.090 5.200 -0.195 1.00 59.73 168 ARG A N 1
ATOM 1350 C CA . ARG A 1 168 ? -11.783 5.035 -1.613 1.00 62.91 168 ARG A CA 1
ATOM 1351 C C . ARG A 1 168 ? -11.593 6.417 -2.215 1.00 61.10 168 ARG A C 1
ATOM 1352 O O . ARG A 1 168 ? -10.626 6.631 -2.930 1.00 65.77 168 ARG A O 1
ATOM 1360 N N . TRP A 1 169 ? -12.485 7.355 -1.877 1.00 57.03 169 TRP A N 1
ATOM 1361 C CA . TRP A 1 169 ? -12.328 8.738 -2.281 1.00 54.51 169 TRP A CA 1
ATOM 1362 C C . TRP A 1 169 ? -11.022 9.318 -1.817 1.00 57.63 169 TRP A C 1
ATOM 1363 O O . TRP A 1 169 ? -10.349 9.999 -2.600 1.00 58.50 169 TRP A O 1
ATOM 1374 N N . ILE A 1 170 ? -10.677 9.085 -0.537 1.00 57.27 170 ILE A N 1
ATOM 1375 C CA . ILE A 1 170 ? -9.478 9.681 0.083 1.00 60.32 170 ILE A CA 1
ATOM 1376 C C . ILE A 1 170 ? -8.195 9.200 -0.664 1.00 62.93 170 ILE A C 1
ATOM 1377 O O . ILE A 1 170 ? -7.284 9.990 -0.937 1.00 64.56 170 ILE A O 1
ATOM 1382 N N . SER A 1 171 ? -8.196 7.917 -1.026 1.00 64.17 171 SER A N 1
ATOM 1383 C CA . SER A 1 171 ? -7.107 7.283 -1.746 1.00 67.62 171 SER A CA 1
ATOM 1384 C C . SER A 1 171 ? -7.069 7.790 -3.199 1.00 67.53 171 SER A C 1
ATOM 1385 O O . SER A 1 171 ? -5.981 8.218 -3.687 1.00 68.98 171 SER A O 1
ATOM 1388 N N . VAL A 1 172 ? -8.241 7.790 -3.871 1.00 62.68 172 VAL A N 1
ATOM 1389 C CA . VAL A 1 172 ? -8.324 8.369 -5.234 1.00 62.44 172 VAL A CA 1
ATOM 1390 C C . VAL A 1 172 ? -7.803 9.810 -5.212 1.00 63.27 172 VAL A C 1
ATOM 1391 O O . VAL A 1 172 ? -6.983 10.169 -5.998 1.00 67.58 172 VAL A O 1
ATOM 1395 N N . LEU A 1 173 ? -8.244 10.618 -4.272 1.00 64.66 173 LEU A N 1
ATOM 1396 C CA . LEU A 1 173 ? -7.751 11.976 -4.144 1.00 68.27 173 LEU A CA 1
ATOM 1397 C C . LEU A 1 173 ? -6.224 12.083 -3.883 1.00 73.33 173 LEU A C 1
ATOM 1398 O O . LEU A 1 173 ? -5.527 12.920 -4.507 1.00 73.41 173 LEU A O 1
ATOM 1403 N N . GLY A 1 174 ? -5.694 11.245 -2.991 1.00 77.22 174 GLY A N 1
ATOM 1404 C CA . GLY A 1 174 ? -4.224 11.224 -2.787 1.00 83.15 174 GLY A CA 1
ATOM 1405 C C . GLY A 1 174 ? -3.467 10.960 -4.108 1.00 85.78 174 GLY A C 1
ATOM 1406 O O . GLY A 1 174 ? -2.485 11.652 -4.416 1.00 91.45 174 GLY A O 1
ATOM 1407 N N . ASP A 1 175 ? -3.941 9.933 -4.842 1.00 84.14 175 ASP A N 1
ATOM 1408 C CA . ASP A 1 175 ? -3.664 9.580 -6.282 1.00 83.36 175 ASP A CA 1
ATOM 1409 C C . ASP A 1 175 ? -3.1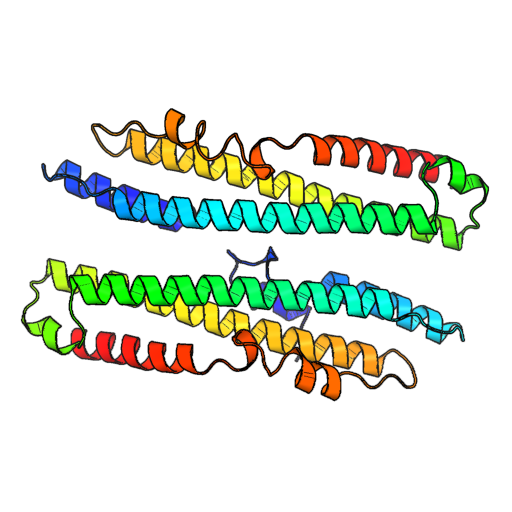62 8.158 -6.503 1.00 86.06 175 ASP A C 1
ATOM 1410 O O . ASP A 1 175 ? -3.978 7.228 -6.496 1.00 83.16 175 ASP A O 1
ATOM 1415 N N . ASN B 1 21 ? -19.291 20.887 21.093 1.00 61.13 21 ASN B N 1
ATOM 1416 C CA . ASN B 1 21 ? -18.171 20.873 20.070 1.00 61.45 21 ASN B CA 1
ATOM 1417 C C . ASN B 1 21 ? -17.629 22.281 19.802 1.00 57.07 21 ASN B C 1
ATOM 1418 O O . ASN B 1 21 ? -17.432 22.658 18.694 1.00 55.91 21 ASN B O 1
ATOM 1420 N N . TYR B 1 22 ? -17.344 23.023 20.843 1.00 55.33 22 TYR B N 1
ATOM 1421 C CA . TYR B 1 22 ? -16.841 24.365 20.705 1.00 53.47 22 TYR B CA 1
ATOM 1422 C C . TYR B 1 22 ? -15.580 24.432 19.838 1.00 54.60 22 TYR B C 1
ATOM 1423 O O . TYR B 1 22 ? -15.445 25.367 19.032 1.00 52.19 22 TYR B O 1
ATOM 1432 N N . LYS B 1 23 ? -14.685 23.451 19.969 1.00 56.30 23 LYS B N 1
ATOM 1433 C CA . LYS B 1 23 ? -13.452 23.442 19.181 1.00 58.52 23 LYS B CA 1
ATOM 1434 C C . LYS B 1 23 ? -13.753 23.408 17.684 1.00 57.84 23 LYS B C 1
ATOM 1435 O O . LYS B 1 23 ? -13.196 24.195 16.900 1.00 59.15 23 LYS B O 1
ATOM 1441 N N . GLY B 1 24 ? -14.642 22.517 17.264 1.00 57.03 24 GLY B N 1
ATOM 1442 C CA . GLY B 1 24 ? -15.029 22.470 15.824 1.00 56.84 24 GLY B CA 1
ATOM 1443 C C . GLY B 1 24 ? -15.725 23.709 15.330 1.00 52.66 24 GLY B C 1
ATOM 1444 O O . GLY B 1 24 ? -15.494 24.215 14.243 1.00 54.22 24 GLY B O 1
ATOM 1445 N N . LEU B 1 25 ? -16.568 24.255 16.165 1.00 48.83 25 LEU B N 1
ATOM 1446 C CA . LEU B 1 25 ? -17.175 25.530 15.811 1.00 45.64 25 LEU B CA 1
ATOM 1447 C C . LEU B 1 25 ? -16.179 26.678 15.634 1.00 46.03 25 LEU B C 1
ATOM 1448 O O . LEU B 1 25 ? -16.370 27.503 14.764 1.00 46.56 25 LEU B O 1
ATOM 1453 N N . LYS B 1 26 ? -15.115 26.739 16.443 1.00 48.68 26 LYS B N 1
ATOM 1454 C CA . LYS B 1 26 ? -14.084 27.740 16.266 1.00 50.83 26 LYS B CA 1
ATOM 1455 C C . LYS B 1 26 ? -13.322 27.681 14.939 1.00 52.68 26 LYS B C 1
ATOM 1456 O O . LYS B 1 26 ? -12.928 28.739 14.419 1.00 50.70 26 LYS B O 1
ATOM 1462 N N . LYS B 1 27 ? -13.095 26.472 14.416 1.00 57.32 27 LYS B N 1
ATOM 1463 C CA . LYS B 1 27 ? -12.533 26.312 13.045 1.00 61.79 27 LYS B CA 1
ATOM 1464 C C . LYS B 1 27 ? -13.415 26.940 11.995 1.00 61.18 27 LYS B C 1
ATOM 1465 O O . LYS B 1 27 ? -12.892 27.605 11.087 1.00 63.72 27 LYS B O 1
ATOM 1471 N N . LEU B 1 28 ? -14.746 26.734 12.087 1.00 58.60 28 LEU B N 1
ATOM 1472 C CA . LEU B 1 28 ? -15.675 27.417 11.127 1.00 54.73 28 LEU B CA 1
ATOM 1473 C C . LEU B 1 28 ? -15.564 28.932 11.252 1.00 51.48 28 LEU B C 1
ATOM 1474 O O . LEU B 1 28 ? -15.468 29.645 10.262 1.00 51.26 28 LEU B O 1
ATOM 1479 N N . VAL B 1 29 ? -15.485 29.427 12.484 1.00 48.83 29 VAL B N 1
ATOM 1480 C CA . VAL B 1 29 ? -15.286 30.847 12.674 1.00 46.92 29 VAL B CA 1
ATOM 1481 C C . VAL B 1 29 ? -13.996 31.329 12.014 1.00 50.89 29 VAL B C 1
ATOM 1482 O O . VAL B 1 29 ? -13.997 32.379 11.363 1.00 50.99 29 VAL B O 1
ATOM 1486 N N . LYS B 1 30 ? -12.886 30.611 12.221 1.00 55.82 30 LYS B N 1
ATOM 1487 C CA . LYS B 1 30 ? -11.636 31.046 11.650 1.00 60.70 30 LYS B CA 1
ATOM 1488 C C . LYS B 1 30 ? -11.686 31.021 10.113 1.00 60.41 30 LYS B C 1
ATOM 1489 O O . LYS B 1 30 ? -11.198 31.936 9.504 1.00 60.09 30 LYS B O 1
ATOM 1495 N N . ALA B 1 31 ? -12.291 29.999 9.501 1.00 59.54 31 ALA B N 1
ATOM 1496 C CA . ALA B 1 31 ? -12.414 29.960 8.008 1.00 61.40 31 ALA B CA 1
ATOM 1497 C C . ALA B 1 31 ? -13.149 31.211 7.528 1.00 58.81 31 ALA B C 1
ATOM 1498 O O . ALA B 1 31 ? -12.704 31.887 6.611 1.00 61.94 31 ALA B O 1
ATOM 1500 N N . ALA B 1 32 ? -14.234 31.571 8.206 1.00 53.77 32 ALA B N 1
ATOM 1501 C CA . ALA B 1 32 ? -14.979 32.737 7.840 1.00 51.49 32 ALA B CA 1
ATOM 1502 C C . ALA B 1 32 ? -14.147 33.994 8.018 1.00 52.81 32 ALA B C 1
ATOM 1503 O O . ALA B 1 32 ? -14.135 34.892 7.172 1.00 49.86 32 ALA B O 1
ATOM 1505 N N . ALA B 1 33 ? -13.445 34.066 9.146 1.00 55.66 33 ALA B N 1
ATOM 1506 C CA . ALA B 1 33 ? -12.554 35.194 9.390 1.00 57.98 33 ALA B CA 1
ATOM 1507 C C . ALA B 1 33 ? -11.510 35.338 8.257 1.00 61.17 33 ALA B C 1
ATOM 1508 O O . ALA B 1 33 ? -11.252 36.448 7.794 1.00 62.71 33 ALA B O 1
ATOM 1510 N N . GLU B 1 34 ? -10.970 34.229 7.789 1.00 63.64 34 GLU B N 1
ATOM 1511 C CA . GLU B 1 34 ? -9.939 34.235 6.709 1.00 70.45 34 GLU B CA 1
ATOM 1512 C C . GLU B 1 34 ? -10.417 34.752 5.357 1.00 69.46 34 GLU B C 1
ATOM 1513 O O . GLU B 1 34 ? -9.720 35.542 4.698 1.00 69.37 34 GLU B O 1
ATOM 1519 N N . SER B 1 35 ? -11.633 34.327 4.979 1.00 66.82 35 SER B N 1
ATOM 1520 C CA . SER B 1 35 ? -12.292 34.870 3.793 1.00 65.94 35 SER B CA 1
ATOM 1521 C C . SER B 1 35 ? -12.426 36.375 3.897 1.00 64.73 35 SER B C 1
ATOM 1522 O O . SER B 1 35 ? -11.945 37.135 3.040 1.00 66.38 35 SER B O 1
ATOM 1525 N N . ALA B 1 36 ? -13.056 36.829 4.961 1.00 61.53 36 ALA B N 1
ATOM 1526 C CA . ALA B 1 36 ? -13.239 38.274 5.137 1.00 62.79 36 ALA B CA 1
ATOM 1527 C C . ALA B 1 36 ? -11.910 39.069 5.012 1.00 69.54 36 ALA B C 1
ATOM 1528 O O . ALA B 1 36 ? -11.892 40.139 4.423 1.00 69.33 36 ALA B O 1
ATOM 1530 N N . LYS B 1 37 ? -10.849 38.526 5.616 1.00 75.46 37 LYS B N 1
ATOM 1531 C CA . LYS B 1 37 ? -9.476 39.061 5.573 1.00 83.68 37 LYS B CA 1
ATOM 1532 C C . LYS B 1 37 ? -9.005 39.230 4.138 1.00 84.86 37 LYS B C 1
ATOM 1533 O O . LYS B 1 37 ? -8.345 40.194 3.835 1.00 90.24 37 LYS B O 1
ATOM 1539 N N . ASP B 1 38 ? -9.356 38.298 3.258 1.00 81.54 38 ASP B N 1
ATOM 1540 C CA . ASP B 1 38 ? -9.007 38.411 1.834 1.00 84.07 38 ASP B CA 1
ATOM 1541 C C . ASP B 1 38 ? -9.891 39.361 1.009 1.00 79.64 38 ASP B C 1
ATOM 1542 O O . ASP B 1 38 ? -9.706 39.445 -0.196 1.00 80.31 38 ASP B O 1
ATOM 1547 N N . GLY B 1 39 ? -10.808 40.090 1.633 1.00 72.94 39 GLY B N 1
ATOM 1548 C CA . GLY B 1 39 ? -11.797 40.853 0.899 1.00 70.12 39 GLY B CA 1
ATOM 1549 C C . GLY B 1 39 ? -12.954 40.053 0.316 1.00 67.09 39 GLY B C 1
ATOM 1550 O O . GLY B 1 39 ? -13.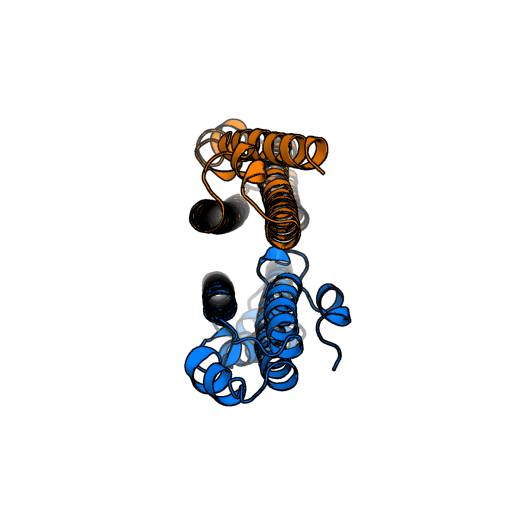732 40.619 -0.434 1.00 67.72 39 GLY B O 1
ATOM 1551 N N . GLN B 1 40 ? -13.117 38.772 0.673 1.00 64.41 40 GLN B N 1
ATOM 1552 C CA . GLN B 1 40 ? -14.124 37.900 0.047 1.00 59.89 40 GLN B CA 1
ATOM 1553 C C . GLN B 1 40 ? -15.392 37.919 0.914 1.00 51.94 40 GLN B C 1
ATOM 1554 O O . GLN B 1 40 ? -15.293 38.104 2.114 1.00 48.85 40 GLN B O 1
ATOM 1560 N N . PRO B 1 41 ? -16.571 37.699 0.300 1.00 47.03 41 PRO B N 1
ATOM 1561 C CA . PRO B 1 41 ? -17.783 37.527 1.089 1.00 44.36 41 PRO B CA 1
ATOM 1562 C C . PRO B 1 41 ? -17.662 36.281 1.982 1.00 43.93 41 PRO B C 1
ATOM 1563 O O . PRO B 1 41 ? -16.960 35.389 1.631 1.00 43.66 41 PRO B O 1
ATOM 1567 N N . VAL B 1 42 ? -18.437 36.201 3.041 1.00 44.55 42 VAL B N 1
ATOM 1568 C CA . VAL B 1 42 ? -18.468 35.008 3.907 1.00 46.46 42 VAL B CA 1
ATOM 1569 C C . VAL B 1 42 ? -19.728 34.240 3.651 1.00 45.65 42 VAL B C 1
ATOM 1570 O O . VAL B 1 42 ? -20.706 34.766 3.145 1.00 42.01 42 VAL B O 1
ATOM 1574 N N . ASP B 1 43 ? -19.692 32.961 4.005 1.00 47.73 43 ASP B N 1
ATOM 1575 C CA . ASP B 1 43 ? -20.840 32.129 3.933 1.00 46.10 43 ASP B CA 1
ATOM 1576 C C . ASP B 1 43 ? -20.960 31.488 5.327 1.00 44.01 43 ASP B C 1
ATOM 1577 O O . ASP B 1 43 ? -20.230 30.567 5.624 1.00 44.91 43 ASP B O 1
ATOM 1582 N N . LEU B 1 44 ? -21.812 32.040 6.173 1.00 39.03 44 LEU B N 1
ATOM 1583 C CA . LEU B 1 44 ? -22.036 31.616 7.562 1.00 37.81 44 LEU B CA 1
ATOM 1584 C C . LEU B 1 44 ? -23.063 30.490 7.678 1.00 39.58 44 LEU B C 1
ATOM 1585 O O . LEU B 1 44 ? -23.376 30.008 8.780 1.00 36.02 44 LEU B O 1
ATOM 1590 N N . ALA B 1 45 ? -23.536 29.992 6.530 1.00 38.18 45 ALA B N 1
ATOM 1591 C CA . ALA B 1 45 ? -24.597 29.000 6.546 1.00 41.00 45 ALA B CA 1
ATOM 1592 C C . ALA B 1 45 ? -24.136 27.671 7.238 1.00 40.94 45 ALA B C 1
ATOM 1593 O O . ALA B 1 45 ? -24.876 27.091 8.029 1.00 40.63 45 ALA B O 1
ATOM 1595 N N . GLU B 1 46 ? -22.873 27.277 7.030 1.00 41.34 46 GLU B N 1
ATOM 1596 C CA . GLU B 1 46 ? -22.400 26.052 7.623 1.00 42.70 46 GLU B CA 1
ATOM 1597 C C . GLU B 1 46 ? -22.188 26.173 9.134 1.00 40.79 46 GLU B C 1
ATOM 1598 O O . GLU B 1 46 ? -22.596 25.288 9.883 1.00 40.13 46 GLU B O 1
ATOM 1604 N N . PHE B 1 47 ? -21.611 27.291 9.596 1.00 37.29 47 PHE B N 1
ATOM 1605 C CA . PHE B 1 47 ? -21.557 27.574 11.022 1.00 35.37 47 PHE B CA 1
ATOM 1606 C C . PHE B 1 47 ? -22.912 27.446 11.694 1.00 34.56 47 PHE B C 1
ATOM 1607 O O . PHE B 1 47 ? -23.053 26.753 12.737 1.00 31.93 47 PHE B O 1
ATOM 1615 N N . PHE B 1 48 ? -23.894 28.133 11.102 1.00 35.22 48 PHE B N 1
ATOM 1616 C CA . PHE B 1 48 ? -25.255 28.199 11.689 1.00 35.72 48 PHE B CA 1
ATOM 1617 C C . PHE B 1 48 ? -26.008 26.895 11.622 1.00 36.84 48 PHE B C 1
ATOM 1618 O O . PHE B 1 48 ? -26.631 26.503 12.619 1.00 37.39 48 PHE B O 1
ATOM 1626 N N . PHE B 1 49 ? -25.862 26.167 10.523 1.00 37.32 49 PHE B N 1
ATOM 1627 C CA . PHE B 1 49 ? -26.353 24.800 10.470 1.00 36.44 49 PHE B CA 1
ATOM 1628 C C . PHE B 1 49 ? -25.782 23.896 11.562 1.00 34.32 49 PHE B C 1
ATOM 1629 O O . PHE B 1 49 ? -26.537 23.217 12.238 1.00 34.26 49 PHE B O 1
ATOM 1637 N N . ALA B 1 50 ? -24.456 23.865 11.737 1.00 32.98 50 ALA B N 1
ATOM 1638 C CA . ALA B 1 50 ? -23.830 23.106 12.821 1.00 32.28 50 ALA B CA 1
ATOM 1639 C C . ALA B 1 50 ? -24.252 23.592 14.219 1.00 32.12 50 ALA B C 1
ATOM 1640 O O . ALA B 1 50 ? -24.504 22.765 15.118 1.00 32.48 50 ALA B O 1
ATOM 1642 N N . LEU B 1 51 ? -24.356 24.905 14.411 1.00 31.74 51 LEU B N 1
ATOM 1643 C CA . LEU B 1 51 ? -24.753 25.406 15.682 1.00 32.09 51 LEU B CA 1
ATOM 1644 C C . LEU B 1 51 ? -26.180 24.962 15.974 1.00 32.00 51 LEU B C 1
ATOM 1645 O O . LEU B 1 51 ? -26.491 24.607 17.102 1.00 29.08 51 LEU B O 1
ATOM 1650 N N . ASP B 1 52 ? -27.062 25.043 14.973 1.00 30.28 52 ASP B N 1
ATOM 1651 C CA . ASP B 1 52 ? -28.407 24.608 15.146 1.00 31.97 52 ASP B CA 1
ATOM 1652 C C . ASP B 1 52 ? -28.545 23.136 15.485 1.00 33.54 52 ASP B C 1
ATOM 1653 O O . ASP B 1 52 ? -29.353 22.806 16.369 1.00 34.72 52 ASP B O 1
ATOM 1658 N N . ARG B 1 53 ? -27.758 22.285 14.860 1.00 33.58 53 ARG B N 1
ATOM 1659 C CA . ARG B 1 53 ? -27.787 20.870 15.248 1.00 38.45 53 ARG B CA 1
ATOM 1660 C C . ARG B 1 53 ? -27.309 20.633 16.655 1.00 34.42 53 ARG B C 1
ATOM 1661 O O . ARG B 1 53 ? -27.874 19.831 17.356 1.00 34.50 53 ARG B O 1
ATOM 1669 N N . ASN B 1 54 ? -26.248 21.286 17.055 1.00 33.84 54 ASN B N 1
ATOM 1670 C CA . ASN B 1 54 ? -25.762 21.210 18.419 1.00 34.30 54 ASN B CA 1
ATOM 1671 C C . ASN B 1 54 ? -26.874 21.688 19.363 1.00 34.43 54 ASN B C 1
ATOM 1672 O O . ASN B 1 54 ? -27.070 21.095 20.410 1.00 31.12 54 ASN B O 1
ATOM 1677 N N . LEU B 1 55 ? -27.563 22.779 19.012 1.00 32.69 55 LEU B N 1
ATOM 1678 C CA . LEU B 1 55 ? -28.644 23.264 19.892 1.00 34.83 55 LEU B CA 1
ATOM 1679 C C . LEU B 1 55 ? -29.746 22.198 20.055 1.00 36.49 55 LEU B C 1
ATOM 1680 O O . LEU B 1 55 ? -30.217 22.023 21.166 1.00 34.80 55 LEU B O 1
ATOM 1685 N N . GLU B 1 56 ? -30.143 21.573 18.950 1.00 36.79 56 GLU B N 1
ATOM 1686 C CA . GLU B 1 56 ? -31.132 20.490 18.960 1.00 40.93 56 GLU B CA 1
ATOM 1687 C C . GLU B 1 56 ? -30.776 19.340 19.860 1.00 37.85 56 GLU B C 1
ATOM 1688 O O . GLU B 1 56 ? -31.628 18.811 20.574 1.00 34.80 56 GLU B O 1
ATOM 1694 N N . ASP B 1 57 ? -29.552 18.923 19.751 1.00 37.47 57 ASP B N 1
ATOM 1695 C CA . ASP B 1 57 ? -29.064 17.793 20.526 1.00 37.08 57 ASP B CA 1
ATOM 1696 C C . ASP B 1 57 ? -28.991 18.180 22.004 1.00 35.66 57 ASP B C 1
ATOM 1697 O O . ASP B 1 57 ? -29.254 17.358 22.882 1.00 34.02 57 ASP B O 1
ATOM 1702 N N . VAL B 1 58 ? -28.555 19.387 22.295 1.00 33.75 58 VAL B N 1
ATOM 1703 C CA . VAL B 1 58 ? -28.504 19.818 23.679 1.00 33.79 58 VAL B CA 1
ATOM 1704 C C . VAL B 1 58 ? -29.920 19.870 24.318 1.00 33.37 58 VAL B C 1
ATOM 1705 O O . VAL B 1 58 ? -30.131 19.329 25.409 1.00 33.66 58 VAL B O 1
ATOM 1709 N N . ASP B 1 59 ? -30.854 20.498 23.611 1.00 33.17 59 ASP B N 1
ATOM 1710 C CA . ASP B 1 59 ? -32.272 20.577 24.002 1.00 34.56 59 ASP B CA 1
ATOM 1711 C C . ASP B 1 59 ? -32.876 19.206 24.225 1.00 33.79 59 ASP B C 1
ATOM 1712 O O . ASP B 1 59 ? -33.495 18.924 25.259 1.00 34.15 59 ASP B O 1
ATOM 1717 N N . SER B 1 60 ? -32.599 18.347 23.274 1.00 34.52 60 SER B N 1
ATOM 1718 C CA . SER B 1 60 ? -33.187 17.012 23.204 1.00 37.77 60 SER B CA 1
ATOM 1719 C C . SER B 1 60 ? -32.673 16.149 24.366 1.00 37.48 60 SER B C 1
ATOM 1720 O O . SER B 1 60 ? -33.461 15.447 25.082 1.00 39.76 60 SER B O 1
ATOM 1723 N N . PHE B 1 61 ? -31.370 16.243 24.618 1.00 34.50 61 PHE B N 1
ATOM 1724 C CA . PHE B 1 61 ? -30.766 15.522 25.705 1.00 34.37 61 PHE B CA 1
ATOM 1725 C C . PHE B 1 61 ? -31.293 16.028 27.080 1.00 35.62 61 PHE B C 1
ATOM 1726 O O . PHE B 1 61 ? -31.608 15.232 27.975 1.00 35.20 61 PHE B O 1
ATOM 1734 N N . TYR B 1 62 ? -31.319 17.355 27.260 1.00 33.79 62 TYR B N 1
ATOM 1735 C CA . TYR B 1 62 ? -31.696 17.926 28.507 1.00 32.67 62 TYR B CA 1
ATOM 1736 C C . TYR B 1 62 ? -33.125 17.540 28.791 1.00 31.90 62 TYR B C 1
ATOM 1737 O O . TYR B 1 62 ? -33.429 17.263 29.939 1.00 30.14 62 TYR B O 1
ATOM 1746 N N . ASN B 1 63 ? -34.009 17.622 27.774 1.00 32.00 63 ASN B N 1
ATOM 1747 C CA . ASN B 1 63 ? -35.435 17.324 27.992 1.00 32.67 63 ASN B CA 1
ATOM 1748 C C . ASN B 1 63 ? -35.656 15.880 28.392 1.00 35.13 63 ASN B C 1
ATOM 1749 O O . ASN B 1 63 ? -36.443 15.616 29.331 1.00 31.75 63 ASN B O 1
ATOM 1754 N N . LYS B 1 64 ? -34.956 14.937 27.725 1.00 35.96 64 LYS B N 1
ATOM 1755 C CA . LYS B 1 64 ? -35.046 13.527 28.146 1.00 38.41 64 LYS B CA 1
ATOM 1756 C C . LYS B 1 64 ? -34.554 13.287 29.575 1.00 36.65 64 LYS B C 1
ATOM 1757 O O . LYS B 1 64 ? -35.230 12.616 30.364 1.00 34.13 64 LYS B O 1
ATOM 1763 N N . LYS B 1 65 ? -33.388 13.814 29.901 1.00 35.08 65 LYS B N 1
ATOM 1764 C CA . LYS B 1 65 ? -32.877 13.595 31.237 1.00 37.42 65 LYS B CA 1
ATOM 1765 C C . LYS B 1 65 ? -33.760 14.256 32.338 1.00 38.16 65 LYS B C 1
ATOM 1766 O O . LYS B 1 65 ? -33.883 13.741 33.462 1.00 35.37 65 LYS B O 1
ATOM 1772 N N . PHE B 1 66 ? -34.372 15.372 31.991 1.00 35.65 66 PHE B N 1
ATOM 1773 C CA . PHE B 1 66 ? -35.210 16.081 32.944 1.00 35.43 66 PHE B CA 1
ATOM 1774 C C . PHE B 1 66 ? -36.452 15.192 33.179 1.00 33.65 66 PHE B C 1
ATOM 1775 O O . PHE B 1 66 ? -36.855 15.008 34.324 1.00 31.25 66 PHE B O 1
ATOM 1783 N N . ALA B 1 67 ? -37.049 14.711 32.094 1.00 34.62 67 ALA B N 1
ATOM 1784 C CA . ALA B 1 67 ? -38.196 13.841 32.201 1.00 36.79 67 ALA B CA 1
ATOM 1785 C C . ALA B 1 67 ? -37.786 12.559 32.964 1.00 37.07 67 ALA B C 1
ATOM 1786 O O . ALA B 1 67 ? -38.529 12.107 33.864 1.00 35.93 67 ALA B O 1
ATOM 1788 N N . ASP B 1 68 ? -36.592 12.022 32.735 1.00 37.99 68 ASP B N 1
ATOM 1789 C CA . ASP B 1 68 ? -36.146 10.842 33.568 1.00 37.88 68 ASP B CA 1
ATOM 1790 C C . ASP B 1 68 ? -36.013 11.141 35.085 1.00 36.46 68 ASP B C 1
ATOM 1791 O O . ASP B 1 68 ? -36.398 10.295 35.932 1.00 35.09 68 ASP B O 1
ATOM 1796 N N . ALA B 1 69 ? -35.473 12.292 35.432 1.00 32.06 69 ALA B N 1
ATOM 1797 C CA . ALA B 1 69 ? -35.357 12.689 36.829 1.00 33.66 69 ALA B CA 1
ATOM 1798 C C . ALA B 1 69 ? -36.719 12.891 37.500 1.00 32.81 69 ALA B C 1
ATOM 1799 O O . ALA B 1 69 ? -36.930 12.407 38.610 1.00 31.41 69 ALA B O 1
ATOM 1801 N N . CYS B 1 70 ? -37.639 13.538 36.772 1.00 32.51 70 CYS B N 1
ATOM 1802 C CA . CYS B 1 70 ? -39.046 13.647 37.223 1.00 33.19 70 CYS B CA 1
ATOM 1803 C C . CYS B 1 70 ? -39.739 12.335 37.476 1.00 32.94 70 CYS B C 1
ATOM 1804 O O . CYS B 1 70 ? -40.439 12.132 38.538 1.00 32.43 70 CYS B O 1
ATOM 1807 N N . ARG B 1 71 ? -39.596 11.439 36.519 1.00 33.06 71 ARG B N 1
ATOM 1808 C CA . ARG B 1 71 ? -40.095 10.103 36.678 1.00 35.79 71 ARG B CA 1
ATOM 1809 C C . ARG B 1 71 ? -39.471 9.384 37.904 1.00 36.67 71 ARG B C 1
ATOM 1810 O O . ARG B 1 71 ? -40.149 8.719 38.708 1.00 35.06 71 ARG B O 1
ATOM 1818 N N . ARG B 1 72 ? -38.169 9.500 38.063 1.00 34.75 72 ARG B N 1
ATOM 1819 C CA . ARG B 1 72 ? -37.518 8.902 39.198 1.00 36.46 72 ARG B CA 1
ATOM 1820 C C . ARG B 1 72 ? -38.104 9.487 40.525 1.00 32.76 72 ARG B C 1
ATOM 1821 O O . ARG B 1 72 ? -38.322 8.775 41.443 1.00 32.09 72 ARG B O 1
ATOM 1829 N N . LEU B 1 73 ? -38.332 10.770 40.574 1.00 31.55 73 LEU B N 1
ATOM 1830 C CA . LEU B 1 73 ? -38.838 11.389 41.724 1.00 33.06 73 LEU B CA 1
ATOM 1831 C C . LEU B 1 73 ? -40.240 10.784 42.038 1.00 32.61 73 LEU B C 1
ATOM 1832 O O . LEU B 1 73 ? -40.598 10.586 43.195 1.00 29.25 73 LEU B O 1
ATOM 1837 N N . LYS B 1 74 ? -41.015 10.589 40.987 1.00 30.65 74 LYS B N 1
ATOM 1838 C CA . LYS B 1 74 ? -42.354 10.097 41.148 1.00 32.72 74 LYS B CA 1
ATOM 1839 C C . LYS B 1 74 ? -42.299 8.729 41.720 1.00 32.90 74 LYS B C 1
ATOM 1840 O O . LYS B 1 74 ? -43.074 8.411 42.631 1.00 32.87 74 LYS B O 1
ATOM 1846 N N . VAL B 1 75 ? -41.363 7.911 41.234 1.00 33.50 75 VAL B N 1
ATOM 1847 C CA . VAL B 1 75 ? -41.222 6.559 41.737 1.00 34.19 75 VAL B CA 1
ATOM 1848 C C . VAL B 1 75 ? -40.784 6.578 43.202 1.00 33.16 75 VAL B C 1
ATOM 1849 O O . VAL B 1 75 ? -41.289 5.836 43.971 1.00 31.36 75 VAL B O 1
ATOM 1853 N N . LEU B 1 76 ? -39.850 7.434 43.574 1.00 32.41 76 LEU B N 1
ATOM 1854 C CA . LEU B 1 76 ? -39.514 7.580 44.977 1.00 34.41 76 LEU B CA 1
ATOM 1855 C C . LEU B 1 76 ? -40.733 7.947 45.872 1.00 32.66 76 LEU B C 1
ATOM 1856 O O . LEU B 1 76 ? -40.853 7.433 46.985 1.00 30.98 76 LEU B O 1
ATOM 1861 N N . GLN B 1 77 ? -41.519 8.903 45.407 1.00 31.74 77 GLN B N 1
ATOM 1862 C CA . GLN B 1 77 ? -42.718 9.356 46.124 1.00 33.69 77 GLN B CA 1
ATOM 1863 C C . GLN B 1 77 ? -43.758 8.266 46.269 1.00 33.89 77 GLN B C 1
ATOM 1864 O O . GLN B 1 77 ? -44.337 8.044 47.389 1.00 32.30 77 GLN B O 1
ATOM 1870 N N . ASP B 1 78 ? -43.974 7.528 45.222 1.00 33.78 78 ASP B N 1
ATOM 1871 C CA . ASP B 1 78 ? -44.946 6.443 45.348 1.00 37.01 78 ASP B CA 1
ATOM 1872 C C . ASP B 1 78 ? -44.470 5.257 46.219 1.00 37.39 78 ASP B C 1
ATOM 1873 O O . ASP B 1 78 ? -45.282 4.570 46.804 1.00 37.19 78 ASP B O 1
ATOM 1878 N N . ARG B 1 79 ? -43.166 5.080 46.385 1.00 37.15 79 ARG B N 1
ATOM 1879 C CA . ARG B 1 79 ? -42.682 4.094 47.275 1.00 38.79 79 ARG B CA 1
ATOM 1880 C C . ARG B 1 79 ? -42.618 4.570 48.704 1.00 35.71 79 ARG B C 1
ATOM 1881 O O . ARG B 1 79 ? -42.871 3.783 49.631 1.00 33.79 79 ARG B O 1
ATOM 1889 N N . TYR B 1 80 ? -42.073 5.773 48.901 1.00 35.56 80 TYR B N 1
ATOM 1890 C CA . TYR B 1 80 ? -41.728 6.235 50.256 1.00 35.31 80 TYR B CA 1
ATOM 1891 C C . TYR B 1 80 ? -42.560 7.331 50.801 1.00 36.26 80 TYR B C 1
ATOM 1892 O O . TYR B 1 80 ? -42.695 7.438 52.017 1.00 40.89 80 TYR B O 1
ATOM 1901 N N . GLY B 1 81 ? -43.155 8.139 49.940 1.00 35.68 81 GLY B N 1
ATOM 1902 C CA . GLY B 1 81 ? -44.103 9.171 50.388 1.00 34.68 81 GLY B CA 1
ATOM 1903 C C . GLY B 1 81 ? -43.657 10.528 49.837 1.00 33.79 81 GLY B C 1
ATOM 1904 O O . GLY B 1 81 ? -42.564 10.691 49.221 1.00 30.55 81 GLY B O 1
ATOM 1905 N N . THR B 1 82 ? -44.518 11.506 50.066 1.00 32.63 82 THR B N 1
ATOM 1906 C CA . THR B 1 82 ? -44.398 12.765 49.428 1.00 31.14 82 THR B CA 1
ATOM 1907 C C . THR B 1 82 ? -43.759 13.797 50.250 1.00 30.24 82 THR B C 1
ATOM 1908 O O . THR B 1 82 ? -43.571 14.903 49.737 1.00 32.17 82 THR B O 1
ATOM 1912 N N . THR B 1 83 ? -43.486 13.523 51.525 1.00 29.72 83 THR B N 1
ATOM 1913 C CA . THR B 1 83 ? -42.818 14.486 52.383 1.00 30.52 83 THR B CA 1
ATOM 1914 C C . THR B 1 83 ? -41.705 13.743 53.119 1.00 33.09 83 THR B C 1
ATOM 1915 O O . THR B 1 83 ? -41.784 12.515 53.339 1.00 33.48 83 THR B O 1
ATOM 1919 N N . PRO B 1 84 ? -40.676 14.464 53.542 1.00 32.33 84 PRO B N 1
ATOM 1920 C CA . PRO B 1 84 ? -39.607 13.731 54.223 1.00 32.24 84 PRO B CA 1
ATOM 1921 C C . PRO B 1 84 ? -39.899 13.264 55.662 1.00 32.74 84 PRO B C 1
ATOM 1922 O O . PRO B 1 84 ? -39.191 12.354 56.202 1.00 32.44 84 PRO B O 1
ATOM 1926 N N . GLU B 1 85 ? -40.870 13.912 56.315 1.00 32.78 85 GLU B N 1
ATOM 1927 C CA . GLU B 1 85 ? -41.251 13.561 57.675 1.00 34.50 85 GLU B CA 1
ATOM 1928 C C . GLU B 1 85 ? -41.794 12.148 57.741 1.00 34.27 85 GLU B C 1
ATOM 1929 O O . GLU B 1 85 ? -41.920 11.621 58.829 1.00 35.24 85 GLU B O 1
ATOM 1935 N N . VAL B 1 86 ? -42.122 11.522 56.589 1.00 33.00 86 VAL B N 1
ATOM 1936 C CA . VAL B 1 86 ? -42.469 10.077 56.572 1.00 34.10 86 VAL B CA 1
ATOM 1937 C C . VAL B 1 86 ? -41.388 9.173 57.127 1.00 35.73 86 VAL B C 1
ATOM 1938 O O . VAL B 1 86 ? -41.676 8.058 57.615 1.00 34.07 86 VAL B O 1
ATOM 1942 N N . VAL B 1 87 ? -40.151 9.658 57.121 1.00 36.83 87 VAL B N 1
ATOM 1943 C CA . VAL B 1 87 ? -39.053 8.906 57.728 1.00 38.45 87 VAL B CA 1
ATOM 1944 C C . VAL B 1 87 ? -39.372 8.300 59.079 1.00 39.60 87 VAL B C 1
ATOM 1945 O O . VAL B 1 87 ? -38.855 7.224 59.404 1.00 40.76 87 VAL B O 1
ATOM 1949 N N . VAL B 1 88 ? -40.197 8.957 59.887 1.00 40.92 88 VAL B N 1
ATOM 1950 C CA . VAL B 1 88 ? -40.541 8.443 61.187 1.00 43.22 88 VAL B CA 1
ATOM 1951 C C . VAL B 1 88 ? -41.267 7.106 61.163 1.00 43.00 88 VAL B C 1
ATOM 1952 O O . VAL B 1 88 ? -41.282 6.446 62.160 1.00 45.60 88 VAL B O 1
ATOM 1956 N N . ASN B 1 89 ? -41.877 6.743 60.039 1.00 40.14 89 ASN B N 1
ATOM 1957 C CA . ASN B 1 89 ? -42.606 5.489 59.890 1.00 40.19 89 ASN B CA 1
ATOM 1958 C C . ASN B 1 89 ? -41.835 4.401 59.141 1.00 40.88 89 ASN B C 1
ATOM 1959 O O . ASN B 1 89 ? -42.348 3.304 58.938 1.00 40.43 89 ASN B O 1
ATOM 1964 N N . LEU B 1 90 ? -40.639 4.752 58.677 1.00 39.93 90 LEU B N 1
ATOM 1965 C CA . LEU B 1 90 ? -39.820 3.914 57.901 1.00 40.84 90 LEU B CA 1
ATOM 1966 C C . LEU B 1 90 ? -38.943 3.225 58.837 1.00 42.81 90 LEU B C 1
ATOM 1967 O O . LEU B 1 90 ? -38.570 3.816 59.872 1.00 42.01 90 LEU B O 1
ATOM 1972 N N . ASP B 1 91 ? -38.656 1.950 58.557 1.00 43.83 91 ASP B N 1
ATOM 1973 C CA . ASP B 1 91 ? -37.629 1.265 59.374 1.00 49.37 91 ASP B CA 1
ATOM 1974 C C . ASP B 1 91 ? -36.255 1.728 58.888 1.00 50.07 91 ASP B C 1
ATOM 1975 O O . ASP B 1 91 ? -36.147 2.526 57.902 1.00 45.47 91 ASP B O 1
ATOM 1980 N N . ASP B 1 92 ? -35.215 1.228 59.536 1.00 52.82 92 ASP B N 1
ATOM 1981 C CA . ASP B 1 92 ? -33.865 1.656 59.175 1.00 55.71 92 ASP B CA 1
ATOM 1982 C C . ASP B 1 92 ? -33.445 1.268 57.757 1.00 54.77 92 ASP B C 1
ATOM 1983 O O . ASP B 1 92 ? -32.700 2.008 57.125 1.00 54.52 92 ASP B O 1
ATOM 1988 N N . ASP B 1 93 ? -33.883 0.108 57.259 1.00 54.39 93 ASP B N 1
ATOM 1989 C CA . ASP B 1 93 ? -33.513 -0.280 55.880 1.00 55.21 93 ASP B CA 1
ATOM 1990 C C . ASP B 1 93 ? -34.169 0.653 54.900 1.00 51.80 93 ASP B C 1
ATOM 1991 O O . ASP B 1 93 ? -33.492 1.269 54.046 1.00 50.43 93 ASP B O 1
ATOM 1996 N N . GLU B 1 94 ? -35.485 0.762 55.045 1.00 48.25 94 GLU B N 1
ATOM 1997 C CA . GLU B 1 94 ? -36.290 1.694 54.239 1.00 46.24 94 GLU B CA 1
ATOM 1998 C C . GLU B 1 94 ? -35.732 3.132 54.229 1.00 42.82 94 GLU B C 1
ATOM 1999 O O . GLU B 1 94 ? -35.564 3.670 53.149 1.00 41.50 94 GLU B O 1
ATOM 2005 N N . ALA B 1 95 ? -35.381 3.689 55.407 1.00 42.73 95 ALA B N 1
ATOM 2006 C CA . ALA B 1 95 ? -34.814 5.064 55.524 1.00 43.29 95 ALA B CA 1
ATOM 2007 C C . ALA B 1 95 ? -33.476 5.213 54.799 1.00 45.52 95 ALA B C 1
ATOM 2008 O O . ALA B 1 95 ? -33.235 6.184 54.095 1.00 42.73 95 ALA B O 1
ATOM 2010 N N . GLU B 1 96 ? -32.640 4.214 54.925 1.00 49.90 96 GLU B N 1
ATOM 2011 C CA . GLU B 1 96 ? -31.375 4.207 54.212 1.00 53.66 96 GLU B CA 1
ATOM 2012 C C . GLU B 1 96 ? -31.577 4.048 52.735 1.00 52.10 96 GLU B C 1
ATOM 2013 O O . GLU B 1 96 ? -30.904 4.721 51.974 1.00 50.01 96 GLU B O 1
ATOM 2019 N N . GLU B 1 97 ? -32.502 3.199 52.299 1.00 52.76 97 GLU B N 1
ATOM 2020 C CA . GLU B 1 97 ? -32.781 3.152 50.835 1.00 52.65 97 GLU B CA 1
ATOM 2021 C C . GLU B 1 97 ? -33.257 4.508 50.307 1.00 47.71 97 GLU B C 1
ATOM 2022 O O . GLU B 1 97 ? -32.822 4.951 49.268 1.00 47.68 97 GLU B O 1
ATOM 2028 N N . LEU B 1 98 ? -34.152 5.150 51.043 1.00 43.62 98 LEU B N 1
ATOM 2029 C CA . LEU B 1 98 ? -34.687 6.435 50.642 1.00 42.20 98 LEU B CA 1
ATOM 2030 C C . LEU B 1 98 ? -33.540 7.465 50.525 1.00 42.21 98 LEU B C 1
ATOM 2031 O O . LEU B 1 98 ? -33.385 8.137 49.504 1.00 39.95 98 LEU B O 1
ATOM 2036 N N . MET B 1 99 ? -32.704 7.520 51.563 1.00 43.30 99 MET B N 1
ATOM 2037 C CA . MET B 1 99 ? -31.483 8.357 51.547 1.00 43.03 99 MET B CA 1
ATOM 2038 C C . MET B 1 99 ? -30.652 8.115 50.295 1.00 43.38 99 MET B C 1
ATOM 2039 O O . MET B 1 99 ? -30.368 9.068 49.560 1.00 43.94 99 MET B O 1
ATOM 2044 N N . GLY B 1 100 ? -30.335 6.863 49.988 1.00 43.46 100 GLY B N 1
ATOM 2045 C CA . GLY B 1 100 ? -29.620 6.567 48.776 1.00 45.43 100 GLY B CA 1
ATOM 2046 C C . GLY B 1 100 ? -30.268 6.984 47.489 1.00 43.69 100 GLY B C 1
ATOM 2047 O O . GLY B 1 100 ? -29.613 7.440 46.611 1.00 43.56 100 GLY B O 1
ATOM 2048 N N . ALA B 1 101 ? -31.579 6.755 47.354 1.00 45.10 101 ALA B N 1
ATOM 2049 C CA . ALA B 1 101 ? -32.282 7.214 46.159 1.00 45.43 101 ALA B CA 1
ATOM 2050 C C . ALA B 1 101 ? -32.200 8.758 46.034 1.00 42.51 101 ALA B C 1
ATOM 2051 O O . ALA B 1 101 ? -32.008 9.294 44.925 1.00 43.71 101 ALA B O 1
ATOM 2053 N N . LEU B 1 102 ? -32.304 9.449 47.176 1.00 39.60 102 LEU B N 1
ATOM 2054 C CA . LEU B 1 102 ? -32.229 10.870 47.202 1.00 38.61 102 LEU B CA 1
ATOM 2055 C C . LEU B 1 102 ? -30.859 11.354 46.817 1.00 40.80 102 LEU B C 1
ATOM 2056 O O . LEU B 1 102 ? -30.792 12.369 46.132 1.00 37.99 102 LEU B O 1
ATOM 2061 N N . LEU B 1 103 ? -29.786 10.666 47.271 1.00 42.89 103 LEU B N 1
ATOM 2062 C CA . LEU B 1 103 ? -28.459 11.002 46.864 1.00 44.45 103 LEU B CA 1
ATOM 2063 C C . LEU B 1 103 ? -28.180 10.757 45.357 1.00 45.82 103 LEU B C 1
ATOM 2064 O O . LEU B 1 103 ? -27.543 11.557 44.701 1.00 45.91 103 LEU B O 1
ATOM 2069 N N . GLU B 1 104 ? -28.606 9.636 44.819 1.00 48.20 104 GLU B N 1
ATOM 2070 C CA . GLU B 1 104 ? -28.498 9.369 43.383 1.00 50.74 104 GLU B CA 1
ATOM 2071 C C . GLU B 1 104 ? -29.235 10.482 42.545 1.00 5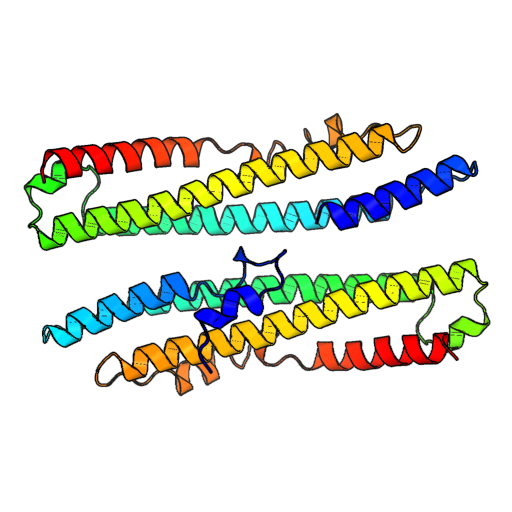0.33 104 GLU B C 1
ATOM 2072 O O . GLU B 1 104 ? -28.708 11.017 41.565 1.00 50.74 104 GLU B O 1
ATOM 2078 N N . LEU B 1 105 ? -30.423 10.847 42.987 1.00 46.33 105 LEU B N 1
ATOM 2079 C CA . LEU B 1 105 ? -31.236 11.801 42.282 1.00 47.06 105 LEU B CA 1
ATOM 2080 C C . LEU B 1 105 ? -30.594 13.198 42.314 1.00 44.26 105 LEU B C 1
ATOM 2081 O O . LEU B 1 105 ? -30.569 13.916 41.338 1.00 44.18 105 LEU B O 1
ATOM 2086 N N . ARG B 1 106 ? -30.104 13.557 43.476 1.00 41.99 106 ARG B N 1
ATOM 2087 C CA . ARG B 1 106 ? -29.312 14.749 43.644 1.00 43.05 106 ARG B CA 1
ATOM 2088 C C . ARG B 1 106 ? -28.137 14.805 42.701 1.00 43.42 106 ARG B C 1
ATOM 2089 O O . ARG B 1 106 ? -27.905 15.825 42.003 1.00 40.99 106 ARG B O 1
ATOM 2097 N N . SER B 1 107 ? -27.388 13.704 42.656 1.00 42.66 107 SER B N 1
ATOM 2098 C CA . SER B 1 107 ? -26.249 13.641 41.742 1.00 45.21 107 SER B CA 1
ATOM 2099 C C . SER B 1 107 ? -26.711 13.842 40.260 1.00 44.51 107 SER B C 1
ATOM 2100 O O . SER B 1 107 ? -26.190 14.692 39.582 1.00 43.96 107 SER B O 1
ATOM 2103 N N . GLN B 1 108 ? -27.725 13.107 39.824 1.00 45.00 108 GLN B N 1
ATOM 2104 C CA . GLN B 1 108 ? -28.248 13.243 38.462 1.00 48.52 108 GLN B CA 1
ATOM 2105 C C . GLN B 1 108 ? -28.702 14.700 38.131 1.00 44.69 108 GLN B C 1
ATOM 2106 O O . GLN B 1 108 ? -28.386 15.228 37.034 1.00 45.40 108 GLN B O 1
ATOM 2112 N N . LEU B 1 109 ? -29.484 15.274 39.026 1.00 40.75 109 LEU B N 1
ATOM 2113 C CA . LEU B 1 109 ? -29.928 16.644 38.882 1.00 41.03 109 LEU B CA 1
ATOM 2114 C C . LEU B 1 109 ? -28.827 17.689 38.853 1.00 40.67 109 LEU B C 1
ATOM 2115 O O . LEU B 1 109 ? -28.915 18.626 38.075 1.00 38.16 109 LEU B O 1
ATOM 2120 N N . ARG B 1 110 ? -27.856 17.570 39.728 1.00 41.23 110 ARG B N 1
ATOM 2121 C CA . ARG B 1 110 ? -26.710 18.457 39.674 1.00 44.65 110 ARG B CA 1
ATOM 2122 C C . ARG B 1 110 ? -25.968 18.402 38.334 1.00 46.15 110 ARG B C 1
ATOM 2123 O O . ARG B 1 110 ? -25.502 19.436 37.846 1.00 45.80 110 ARG B O 1
ATOM 2131 N N . LYS B 1 111 ? -25.786 17.189 37.810 1.00 45.96 111 LYS B N 1
ATOM 2132 C CA . LYS B 1 111 ? -25.223 17.042 36.499 1.00 47.90 111 LYS B CA 1
ATOM 2133 C C . LYS B 1 111 ? -26.117 17.650 35.414 1.00 44.57 111 LYS B C 1
ATOM 2134 O O . LYS B 1 111 ? -25.623 18.202 34.433 1.00 43.47 111 LYS B O 1
ATOM 2140 N N . LEU B 1 112 ? -27.412 17.525 35.568 1.00 41.66 112 LEU B N 1
ATOM 2141 C CA . LEU B 1 112 ? -28.325 18.051 34.550 1.00 41.67 112 LEU B CA 1
ATOM 2142 C C . LEU B 1 112 ? -28.249 19.608 34.577 1.00 41.53 112 LEU B C 1
ATOM 2143 O O . LEU B 1 112 ? -28.174 20.258 33.535 1.00 41.89 112 LEU B O 1
ATOM 2148 N N . GLN B 1 113 ? -28.258 20.191 35.769 1.00 40.42 113 GLN B N 1
ATOM 2149 C CA . GLN B 1 113 ? -28.128 21.637 35.911 1.00 43.59 113 GLN B CA 1
ATOM 2150 C C . GLN B 1 113 ? -26.836 22.136 35.251 1.00 46.00 113 GLN B C 1
ATOM 2151 O O . GLN B 1 113 ? -26.853 23.089 34.461 1.00 44.87 113 GLN B O 1
ATOM 2157 N N . TRP B 1 114 ? -25.737 21.482 35.571 1.00 49.73 114 TRP B N 1
ATOM 2158 C CA . TRP B 1 114 ? -24.428 21.861 35.029 1.00 54.26 114 TRP B CA 1
ATOM 2159 C C . TRP B 1 114 ? -24.410 21.729 33.506 1.00 49.26 114 TRP B C 1
ATOM 2160 O O . TRP B 1 114 ? -23.951 22.640 32.822 1.00 47.15 114 TRP B O 1
ATOM 2171 N N . PHE B 1 115 ? -24.983 20.644 32.996 1.00 46.97 115 PHE B N 1
ATOM 2172 C CA . PHE B 1 115 ? -25.043 20.436 31.590 1.00 46.16 115 PHE B CA 1
ATOM 2173 C C . PHE B 1 115 ? -25.747 21.634 30.879 1.00 42.25 115 PHE B C 1
ATOM 2174 O O . PHE B 1 115 ? -25.225 22.221 29.918 1.00 43.61 115 PHE B O 1
ATOM 2182 N N . GLY B 1 116 ? -26.919 21.978 31.364 1.00 40.30 116 GLY B N 1
ATOM 2183 C CA . GLY B 1 116 ? -27.661 23.182 30.925 1.00 38.80 116 GLY B CA 1
ATOM 2184 C C . GLY B 1 116 ? -26.859 24.477 30.921 1.00 39.00 116 GLY B C 1
ATOM 2185 O O . GLY B 1 116 ? -26.781 25.192 29.858 1.00 35.21 116 GLY B O 1
ATOM 2186 N N . GLU B 1 117 ? -26.232 24.746 32.059 1.00 38.75 117 GLU B N 1
ATOM 2187 C CA . GLU B 1 117 ? -25.479 25.965 32.238 1.00 40.61 117 GLU B CA 1
ATOM 2188 C C . GLU B 1 117 ? -24.244 26.089 31.324 1.00 38.95 117 GLU B C 1
ATOM 2189 O O . GLU B 1 117 ? -24.007 27.128 30.716 1.00 36.34 117 GLU B O 1
ATOM 2195 N N . ILE B 1 118 ? -23.456 25.025 31.239 1.00 39.81 118 ILE B N 1
ATOM 2196 C CA . ILE B 1 118 ? -22.240 25.057 30.455 1.00 42.04 118 ILE B CA 1
ATOM 2197 C C . ILE B 1 118 ? -22.562 25.097 28.974 1.00 39.13 118 ILE B C 1
ATOM 2198 O O . ILE B 1 118 ? -21.966 25.844 28.256 1.00 35.57 118 ILE B O 1
ATOM 2203 N N . ASN B 1 119 ? -23.647 24.432 28.569 1.00 37.99 119 ASN B N 1
ATOM 2204 C CA . ASN B 1 119 ? -24.053 24.536 27.187 1.00 36.07 119 ASN B CA 1
ATOM 2205 C C . ASN B 1 119 ? -24.581 25.889 26.787 1.00 37.51 119 ASN B C 1
ATOM 2206 O O . ASN B 1 119 ? -24.284 26.353 25.667 1.00 36.31 119 ASN B O 1
ATOM 2211 N N . ARG B 1 120 ? -25.333 26.543 27.687 1.00 37.69 120 ARG B N 1
ATOM 2212 C CA . ARG B 1 120 ? -25.786 27.852 27.452 1.00 35.61 120 ARG B CA 1
ATOM 2213 C C . ARG B 1 120 ? -24.627 28.826 27.242 1.00 36.44 120 ARG B C 1
ATOM 2214 O O . ARG B 1 120 ? -24.640 29.635 26.309 1.00 31.97 120 ARG B O 1
ATOM 2222 N N . ARG B 1 121 ? -23.660 28.761 28.150 1.00 38.24 121 ARG B N 1
ATOM 2223 C CA . ARG B 1 121 ? -22.442 29.557 28.076 1.00 40.02 121 ARG B CA 1
ATOM 2224 C C . ARG B 1 121 ? -21.685 29.289 26.758 1.00 39.14 121 ARG B C 1
ATOM 2225 O O . ARG B 1 121 ? -21.210 30.230 26.144 1.00 35.45 121 ARG B O 1
ATOM 2233 N N . GLY B 1 122 ? -21.630 28.032 26.305 1.00 39.13 122 GLY B N 1
ATOM 2234 C CA . GLY B 1 122 ? -21.013 27.724 25.030 1.00 37.19 122 GLY B CA 1
ATOM 2235 C C . GLY B 1 122 ? -21.732 28.387 23.852 1.00 33.14 122 GLY B C 1
ATOM 2236 O O . GLY B 1 122 ? -21.087 28.920 22.930 1.00 31.62 122 GLY B O 1
ATOM 2237 N N . PHE B 1 123 ? -23.062 28.353 23.809 1.00 30.32 123 PHE B N 1
ATOM 2238 C CA . PHE B 1 123 ? -23.722 29.063 22.712 1.00 29.07 123 PHE B CA 1
ATOM 2239 C C . PHE B 1 123 ? -23.368 30.600 22.742 1.00 29.66 123 PHE B C 1
ATOM 2240 O O . PHE B 1 123 ? -23.118 31.233 21.667 1.00 28.92 123 PHE B O 1
ATOM 2248 N N . ILE B 1 124 ? -23.360 31.167 23.957 1.00 30.10 124 ILE B N 1
ATOM 2249 C CA . ILE B 1 124 ? -23.033 32.577 24.173 1.00 32.28 124 ILE B CA 1
ATOM 2250 C C . ILE B 1 124 ? -21.639 32.865 23.712 1.00 32.59 124 ILE B C 1
ATOM 2251 O O . ILE B 1 124 ? -21.454 33.791 22.900 1.00 30.72 124 ILE B O 1
ATOM 2256 N N . LYS B 1 125 ? -20.651 32.072 24.184 1.00 34.27 125 LYS B N 1
ATOM 2257 C CA . LYS B 1 125 ? -19.246 32.337 23.824 1.00 37.23 125 LYS B CA 1
ATOM 2258 C C . LYS B 1 125 ? -18.969 32.184 22.315 1.00 36.28 125 LYS B C 1
ATOM 2259 O O . LYS B 1 125 ? -18.256 32.993 21.747 1.00 33.97 125 LYS B O 1
ATOM 2265 N N . ILE B 1 126 ? -19.522 31.169 21.673 1.00 33.24 126 ILE B N 1
ATOM 2266 C CA . ILE B 1 126 ? -19.157 30.949 20.246 1.00 34.04 126 ILE B CA 1
ATOM 2267 C C . ILE B 1 126 ? -19.782 32.009 19.336 1.00 31.78 126 ILE B C 1
ATOM 2268 O O . ILE B 1 126 ? -19.148 32.374 18.313 1.00 32.37 126 ILE B O 1
ATOM 2273 N N . THR B 1 127 ? -20.997 32.479 19.681 1.00 31.14 127 THR B N 1
ATOM 2274 C CA . THR B 1 127 ? -21.621 33.516 18.887 1.00 31.68 127 THR B CA 1
ATOM 2275 C C . THR B 1 127 ? -20.925 34.847 19.100 1.00 31.13 127 THR B C 1
ATOM 2276 O O . THR B 1 127 ? -20.650 35.605 18.173 1.00 31.25 127 THR B O 1
ATOM 2280 N N . LYS B 1 128 ? -20.641 35.110 20.339 1.00 32.01 128 LYS B N 1
ATOM 2281 C CA . LYS B 1 128 ? -19.801 36.237 20.670 1.00 34.46 128 LYS B CA 1
ATOM 2282 C C . LYS B 1 128 ? -18.490 36.254 19.840 1.00 36.23 128 LYS B C 1
ATOM 2283 O O . LYS B 1 128 ? -18.026 37.278 19.333 1.00 35.91 128 LYS B O 1
ATOM 2289 N N . LYS B 1 129 ? -17.863 35.091 19.776 1.00 37.50 129 LYS B N 1
ATOM 2290 C CA . LYS B 1 129 ? -16.630 34.976 19.084 1.00 39.39 129 LYS B CA 1
ATOM 2291 C C . LYS B 1 129 ? -16.785 35.221 17.560 1.00 36.94 129 LYS B C 1
ATOM 2292 O O . LYS B 1 129 ? -15.978 35.908 16.887 1.00 36.84 129 LYS B O 1
ATOM 2298 N N . LEU B 1 130 ? -17.792 34.602 16.999 1.00 34.04 130 LEU B N 1
ATOM 2299 C CA . LEU B 1 130 ? -18.099 34.818 15.578 1.00 34.24 130 LEU B CA 1
A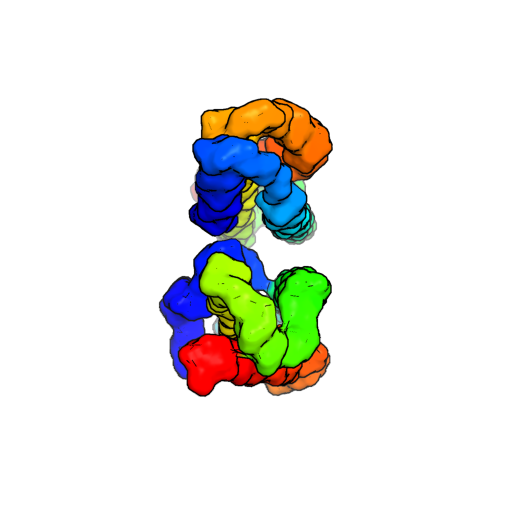TOM 2300 C C . LEU B 1 130 ? -18.239 36.316 15.268 1.00 33.38 130 LEU B C 1
ATOM 2301 O O . LEU B 1 130 ? -17.572 36.788 14.323 1.00 35.23 130 LEU B O 1
ATOM 2306 N N . ASP B 1 131 ? -18.980 37.034 16.114 1.00 33.01 131 ASP B N 1
ATOM 2307 C CA . ASP B 1 131 ? -19.228 38.444 15.966 1.00 34.65 131 ASP B CA 1
ATOM 2308 C C . ASP B 1 131 ? -18.010 39.274 16.114 1.00 38.07 131 ASP B C 1
ATOM 2309 O O . ASP B 1 131 ? -17.911 40.311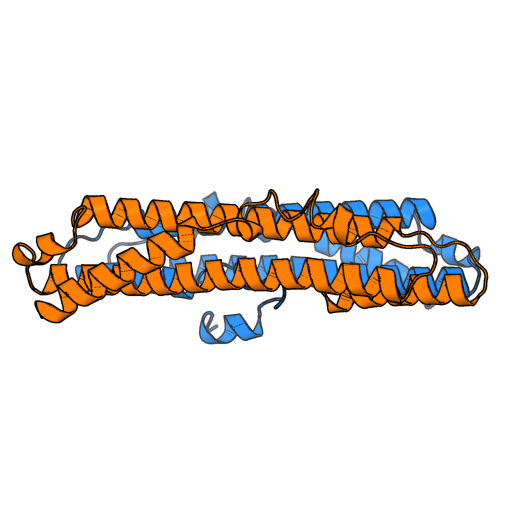 15.481 1.00 40.82 131 ASP B O 1
ATOM 2314 N N . LYS B 1 132 ? -17.072 38.831 16.924 1.00 42.63 132 LYS B N 1
ATOM 2315 C CA . LYS B 1 132 ? -15.776 39.544 17.081 1.00 47.55 132 LYS B CA 1
ATOM 2316 C C . LYS B 1 132 ? -14.867 39.364 15.871 1.00 48.06 132 LYS B C 1
ATOM 2317 O O . LYS B 1 132 ? -14.123 40.280 15.548 1.00 48.42 132 LYS B O 1
ATOM 2323 N N . LYS B 1 133 ? -14.876 38.178 15.259 1.00 46.06 133 LYS B N 1
ATOM 2324 C CA . LYS B 1 133 ? -13.846 37.802 14.276 1.00 47.12 133 LYS B CA 1
ATOM 2325 C C . LYS B 1 133 ? -14.311 37.899 12.841 1.00 47.34 133 LYS B C 1
ATOM 2326 O O . LYS B 1 133 ? -13.509 37.835 11.936 1.00 48.78 133 LYS B O 1
ATOM 2332 N N . VAL B 1 134 ? -15.613 38.030 12.613 1.00 43.36 134 VAL B N 1
ATOM 2333 C CA . VAL B 1 134 ? -16.103 38.242 11.272 1.00 44.86 134 VAL B CA 1
ATOM 2334 C C . VAL B 1 134 ? -16.727 39.635 11.172 1.00 46.04 134 VAL B C 1
ATOM 2335 O O . VAL B 1 134 ? -17.591 39.991 11.990 1.00 44.81 134 VAL B O 1
ATOM 2339 N N . PRO B 1 135 ? -16.306 40.446 10.173 1.00 49.41 135 PRO B N 1
ATOM 2340 C CA . PRO B 1 135 ? -16.892 41.790 10.064 1.00 49.66 135 PRO B CA 1
ATOM 2341 C C . PRO B 1 135 ? -18.350 41.688 9.68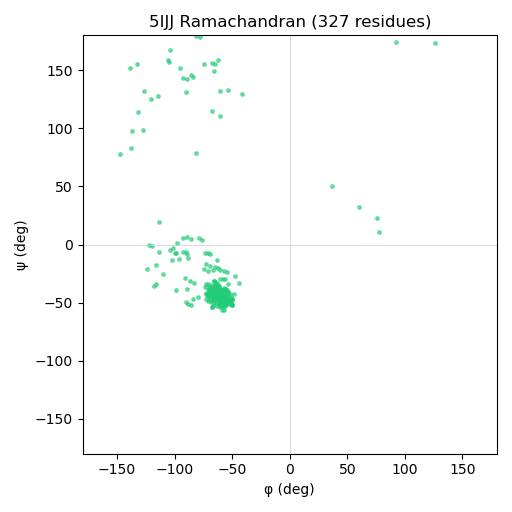8 1.00 46.00 135 PRO B C 1
ATOM 2342 O O . PRO B 1 135 ? -18.740 40.702 9.133 1.00 46.48 135 PRO B O 1
ATOM 2346 N N . ASN B 1 136 ? -19.113 42.709 10.019 1.00 47.44 136 ASN B N 1
ATOM 2347 C CA . ASN B 1 136 ? -20.504 42.873 9.632 1.00 47.84 136 ASN B CA 1
ATOM 2348 C C . ASN B 1 136 ? -21.377 41.750 10.147 1.00 43.90 136 ASN B C 1
ATOM 2349 O O . ASN B 1 136 ? -22.347 41.382 9.472 1.00 41.47 136 ASN B O 1
ATOM 2354 N N . THR B 1 137 ? -21.016 41.217 11.320 1.00 39.76 137 THR B N 1
ATOM 2355 C CA . THR B 1 137 ? -21.635 40.052 11.845 1.00 37.62 137 THR B CA 1
ATOM 2356 C C . THR B 1 137 ? -22.002 40.333 13.295 1.00 37.77 137 THR B C 1
ATOM 2357 O O . THR B 1 137 ? -21.164 40.518 14.164 1.00 36.16 137 THR B O 1
ATOM 2361 N N . THR B 1 138 ? -23.295 40.348 13.522 1.00 38.71 138 THR B N 1
ATOM 2362 C CA . THR B 1 138 ? -23.807 40.650 14.835 1.00 43.14 138 THR B CA 1
ATOM 2363 C C . THR B 1 138 ? -24.959 39.698 15.167 1.00 39.79 138 THR B C 1
ATOM 2364 O O . THR B 1 138 ? -26.104 39.951 14.866 1.00 46.09 138 THR B O 1
ATOM 2368 N N . THR B 1 139 ? -24.632 38.522 15.638 1.00 32.85 139 THR B N 1
ATOM 2369 C CA . THR B 1 139 ? -25.591 37.480 15.734 1.00 29.88 139 THR B CA 1
ATOM 2370 C C . THR B 1 139 ? -25.867 37.051 17.150 1.00 29.25 139 THR B C 1
ATOM 2371 O O . THR B 1 139 ? -26.828 36.392 17.409 1.00 28.97 139 THR B O 1
ATOM 2375 N N . GLN B 1 140 ? -24.994 37.377 18.079 1.00 29.69 140 GLN B N 1
ATOM 2376 C CA . GLN B 1 140 ? -25.122 36.802 19.410 1.00 29.61 140 GLN B CA 1
ATOM 2377 C C . GLN B 1 140 ? -26.484 37.093 20.088 1.00 27.63 140 GLN B C 1
ATOM 2378 O O . GLN B 1 140 ? -27.148 36.185 20.593 1.00 26.80 140 GLN B O 1
ATOM 2384 N N . HIS B 1 141 ? -26.835 38.348 20.140 1.00 26.29 141 HIS B N 1
ATOM 2385 C CA . HIS B 1 141 ? -27.957 38.737 20.904 1.00 28.87 141 HIS B CA 1
ATOM 2386 C C . HIS B 1 141 ? -29.240 38.157 20.355 1.00 29.82 141 HIS B C 1
ATOM 2387 O O . HIS B 1 141 ? -30.072 37.598 21.173 1.00 29.09 141 HIS B O 1
ATOM 2394 N N . ARG B 1 142 ? -29.324 38.140 19.008 1.00 28.04 142 ARG B N 1
ATOM 2395 C CA . ARG B 1 142 ? -30.498 37.640 18.362 1.00 30.40 142 ARG B CA 1
ATOM 2396 C C . ARG B 1 142 ? -30.558 36.130 18.494 1.00 28.48 142 ARG B C 1
ATOM 2397 O O . ARG B 1 142 ? -31.601 35.603 18.839 1.00 29.06 142 ARG B O 1
ATOM 2405 N N . TYR B 1 143 ? -29.451 35.444 18.216 1.00 28.41 143 TYR B N 1
ATOM 2406 C CA . TYR B 1 143 ? -29.420 34.010 18.279 1.00 29.14 143 TYR B CA 1
ATOM 2407 C C . TYR B 1 143 ? -29.782 33.493 19.696 1.00 28.46 143 TYR B C 1
ATOM 2408 O O . TYR B 1 143 ? -30.598 32.577 19.808 1.00 28.72 143 TYR B O 1
ATOM 2417 N N . ILE B 1 144 ? -29.089 34.015 20.719 1.00 28.98 144 ILE B N 1
ATOM 2418 C CA . ILE B 1 144 ? -29.368 33.653 22.082 1.00 27.48 144 ILE B CA 1
ATOM 2419 C C . ILE B 1 144 ? -30.808 33.963 22.474 1.00 27.96 144 ILE B C 1
ATOM 2420 O O . ILE B 1 144 ? -31.478 33.086 23.008 1.00 29.69 144 ILE B O 1
ATOM 2425 N N . SER B 1 145 ? -31.278 35.154 22.248 1.00 28.47 145 SER B N 1
ATOM 2426 C CA A SER B 1 145 ? -32.647 35.513 22.626 0.50 31.43 145 SER B CA 1
ATOM 2427 C CA B SER B 1 145 ? -32.646 35.469 22.684 0.50 30.69 145 SER B CA 1
ATOM 2428 C C . SER B 1 145 ? -33.712 34.628 21.895 1.00 31.18 145 SER B C 1
ATOM 2429 O O . SER B 1 145 ? -34.693 34.235 22.476 1.00 32.27 145 SER B O 1
ATOM 2434 N N . THR B 1 146 ? -33.518 34.390 20.591 1.00 29.42 146 THR B N 1
ATOM 2435 C CA . THR B 1 146 ? -34.601 33.745 19.826 1.00 31.84 146 THR B CA 1
ATOM 2436 C C . THR B 1 146 ? -34.504 32.233 19.941 1.00 31.94 146 THR B C 1
ATOM 2437 O O . THR B 1 146 ? -35.516 31.584 20.002 1.00 30.82 146 THR B O 1
ATOM 2441 N N . LYS B 1 147 ? -33.301 31.681 20.084 1.00 29.60 147 LYS B N 1
ATOM 2442 C CA . LYS B 1 147 ? -33.175 30.214 19.920 1.00 32.17 147 LYS B CA 1
ATOM 2443 C C . LYS B 1 147 ? -32.744 29.511 21.184 1.00 30.91 147 LYS B C 1
ATOM 2444 O O . LYS B 1 147 ? -33.046 28.351 21.389 1.00 30.11 147 LYS B O 1
ATOM 2450 N N . VAL B 1 148 ? -31.928 30.146 21.973 1.00 29.29 148 VAL B N 1
ATOM 2451 C CA . VAL B 1 148 ? -31.481 29.522 23.226 1.00 29.42 148 VAL B CA 1
ATOM 2452 C C . VAL B 1 148 ? -32.329 29.796 24.459 1.00 28.05 148 VAL B C 1
ATOM 2453 O O . VAL B 1 148 ? -32.700 28.828 25.125 1.00 28.35 148 VAL B O 1
ATOM 2457 N N . ASP B 1 149 ? -32.652 31.084 24.726 1.00 30.30 149 ASP B N 1
ATOM 2458 C CA . ASP B 1 149 ? -33.350 31.545 25.949 1.00 31.44 149 ASP B CA 1
ATOM 2459 C C . ASP B 1 149 ? -34.738 30.795 26.142 1.00 31.80 149 ASP B C 1
ATOM 2460 O O . ASP B 1 149 ? -35.079 30.454 27.240 1.00 31.77 149 ASP B O 1
ATOM 2465 N N . PRO B 1 150 ? -35.505 30.524 25.075 1.00 31.96 150 PRO B N 1
ATOM 2466 C CA . PRO B 1 150 ? -36.781 29.737 25.225 1.00 35.40 150 PRO B CA 1
ATOM 2467 C C . PRO B 1 150 ? -36.643 28.255 25.580 1.00 35.03 150 PRO B C 1
ATOM 2468 O O . PRO B 1 150 ? -37.648 27.589 25.824 1.00 36.57 150 PRO B O 1
ATOM 2472 N N . LYS B 1 151 ? -35.432 27.720 25.573 1.00 33.68 151 LYS B N 1
ATOM 2473 C CA . LYS B 1 151 ? -35.283 26.242 25.713 1.00 34.90 151 LYS B CA 1
ATOM 2474 C C . LYS B 1 151 ? -35.188 25.908 27.152 1.00 32.31 151 LYS B C 1
ATOM 2475 O O . LYS B 1 151 ? -34.497 26.628 27.881 1.00 32.04 151 LYS B O 1
ATOM 2481 N N . PRO B 1 152 ? -35.807 24.771 27.561 1.00 33.09 152 PRO B N 1
ATOM 2482 C CA . PRO B 1 152 ? -35.650 24.412 28.970 1.00 32.32 152 PRO B CA 1
ATOM 2483 C C . PRO B 1 152 ? -34.232 24.447 29.533 1.00 32.17 152 PRO B C 1
ATOM 2484 O O . PRO B 1 152 ? -34.017 24.902 30.686 1.00 32.62 152 PRO B O 1
ATOM 2488 N N . PHE B 1 153 ? -33.253 23.961 28.796 1.00 32.30 153 PHE B N 1
ATOM 2489 C CA . PHE B 1 153 ? -31.888 23.787 29.416 1.00 33.36 153 PHE B CA 1
ATOM 2490 C C . PHE B 1 153 ? -31.321 25.172 29.785 1.00 34.60 153 PHE B C 1
ATOM 2491 O O . PHE B 1 153 ? -30.355 25.289 30.529 1.00 33.18 153 PHE B O 1
ATOM 2499 N N . ALA B 1 154 ? -31.871 26.217 29.185 1.00 33.90 154 ALA B N 1
ATOM 2500 C CA . ALA B 1 154 ? -31.337 27.542 29.396 1.00 36.61 154 ALA B CA 1
ATOM 2501 C C . ALA B 1 154 ? -32.131 28.276 30.413 1.00 37.70 154 ALA B C 1
ATOM 2502 O O . ALA B 1 154 ? -31.550 29.055 31.129 1.00 37.09 154 ALA B O 1
ATOM 2504 N N . LYS B 1 155 ? -33.465 28.104 30.376 1.00 35.85 155 LYS B N 1
ATOM 2505 C CA . LYS B 1 155 ? -34.359 28.893 31.167 1.00 37.85 155 LYS B CA 1
ATOM 2506 C C . LYS B 1 155 ? -34.757 28.233 32.472 1.00 40.06 155 LYS B C 1
ATOM 2507 O O . LYS B 1 155 ? -35.404 28.913 33.307 1.00 39.03 155 LYS B O 1
ATOM 2513 N N . ASP B 1 156 ? -34.470 26.933 32.634 1.00 38.84 156 ASP B N 1
ATOM 2514 C CA . ASP B 1 156 ? -34.984 26.175 33.741 1.00 39.75 156 ASP B CA 1
ATOM 2515 C C . ASP B 1 156 ? -34.716 26.767 35.136 1.00 40.12 156 ASP B C 1
ATOM 2516 O O . ASP B 1 156 ? -33.612 27.101 35.509 1.00 43.42 156 ASP B O 1
ATOM 2521 N N . THR B 1 157 ? -35.725 26.824 35.970 1.00 40.55 157 THR B N 1
ATOM 2522 C CA . THR B 1 157 ? -35.492 27.054 37.387 1.00 39.60 157 THR B CA 1
ATOM 2523 C C . THR B 1 157 ? -36.017 25.914 38.181 1.00 39.66 157 THR B C 1
ATOM 2524 O O . THR B 1 157 ? -35.968 25.961 39.381 1.00 42.61 157 THR B O 1
ATOM 2528 N N . THR B 1 158 ? -36.613 24.915 37.544 1.00 38.69 158 THR B N 1
ATOM 2529 C CA . THR B 1 158 ? -37.223 23.803 38.260 1.00 41.19 158 THR B CA 1
ATOM 2530 C C . THR B 1 158 ? -36.174 22.856 38.868 1.00 40.46 158 THR B C 1
ATOM 2531 O O . THR B 1 158 ? -36.347 22.417 40.006 1.00 41.32 158 THR B O 1
ATOM 2535 N N . VAL B 1 159 ? -35.106 22.560 38.124 1.00 38.97 159 VAL B N 1
ATOM 2536 C CA . VAL B 1 159 ? -34.002 21.710 38.683 1.00 38.12 159 VAL B CA 1
ATOM 2537 C C . VAL B 1 159 ? -33.463 22.293 39.958 1.00 38.67 159 VAL B C 1
ATOM 2538 O O . VAL B 1 159 ? -33.416 21.577 40.992 1.00 37.55 159 VAL B O 1
ATOM 2542 N N . ALA B 1 160 ? -33.274 23.609 39.994 1.00 39.71 160 ALA B N 1
ATOM 2543 C CA . ALA B 1 160 ? -32.748 24.260 41.228 1.00 41.70 160 ALA B CA 1
ATOM 2544 C C . ALA B 1 160 ? -33.710 24.098 42.411 1.00 42.48 160 ALA B C 1
ATOM 2545 O O . ALA B 1 160 ? -33.274 23.930 43.530 1.00 41.39 160 ALA B O 1
ATOM 2547 N N . ARG B 1 161 ? -35.003 24.222 42.121 1.00 41.83 161 ARG B N 1
ATOM 2548 C CA . ARG B 1 161 ? -36.080 24.133 43.067 1.00 45.54 161 ARG B CA 1
ATOM 2549 C C . ARG B 1 161 ? -36.112 22.674 43.591 1.00 44.42 161 ARG B C 1
ATOM 2550 O O . ARG B 1 161 ? -36.135 22.460 44.791 1.00 42.66 161 ARG B O 1
ATOM 2558 N N . ILE B 1 162 ? -36.048 21.690 42.681 1.00 42.17 162 ILE B N 1
ATOM 2559 C CA . ILE B 1 162 ? -36.088 20.321 43.070 1.00 40.83 162 ILE B CA 1
ATOM 2560 C C . ILE B 1 162 ? -34.837 20.012 43.867 1.00 39.98 162 ILE B C 1
ATOM 2561 O O . ILE B 1 162 ? -34.938 19.305 44.888 1.00 40.20 162 ILE B O 1
ATOM 2566 N N . LEU B 1 163 ? -33.690 20.546 43.466 1.00 40.05 163 LEU B N 1
ATOM 2567 C CA . LEU B 1 163 ? -32.480 20.282 44.219 1.00 40.89 163 LEU B CA 1
ATOM 2568 C C . LEU B 1 163 ? -32.598 20.811 45.623 1.00 42.64 163 LEU B C 1
ATOM 2569 O O . LEU B 1 163 ? -32.096 20.180 46.533 1.00 43.93 163 LEU B O 1
ATOM 2574 N N . THR B 1 164 ? -33.212 21.993 45.812 1.00 45.32 164 THR B N 1
ATOM 2575 C CA . THR B 1 164 ? -33.416 22.581 47.193 1.00 47.74 164 THR B CA 1
ATOM 2576 C C . THR B 1 164 ? -34.219 21.662 48.090 1.00 46.32 164 THR B C 1
ATOM 2577 O O . THR B 1 164 ? -33.845 21.390 49.233 1.00 47.66 164 THR B O 1
ATOM 2581 N N . GLU B 1 165 ? -35.294 21.145 47.520 1.00 44.87 165 GLU B N 1
ATOM 2582 C CA . GLU B 1 165 ? -36.106 20.170 48.198 1.00 45.83 165 GLU B CA 1
ATOM 2583 C C . GLU B 1 165 ? -35.419 18.839 48.521 1.00 43.60 165 GLU B C 1
ATOM 2584 O O . GLU B 1 165 ? -35.510 18.406 49.678 1.00 42.22 165 GLU B O 1
ATOM 2590 N N . ILE B 1 166 ? -34.812 18.198 47.520 1.00 42.71 166 ILE B N 1
ATOM 2591 C CA . ILE B 1 166 ? -34.022 16.992 47.790 1.00 43.25 166 ILE B CA 1
ATOM 2592 C C . ILE B 1 166 ? -32.994 17.304 48.917 1.00 41.75 166 ILE B C 1
ATOM 2593 O O . ILE B 1 166 ? -32.953 16.604 49.896 1.00 40.67 166 ILE B O 1
ATOM 2598 N N . ASN B 1 167 ? -32.240 18.379 48.848 1.00 43.86 167 ASN B N 1
ATOM 2599 C CA . ASN B 1 167 ? -31.341 18.708 49.999 1.00 46.62 167 ASN B CA 1
ATOM 2600 C C . ASN B 1 167 ? -32.034 18.866 51.383 1.00 45.79 167 ASN B C 1
ATOM 2601 O O . ASN B 1 167 ? -31.507 18.429 52.426 1.00 45.24 167 ASN B O 1
ATOM 2606 N N . ARG B 1 168 ? -33.228 19.453 51.390 1.00 44.75 168 ARG B N 1
ATOM 2607 C CA . ARG B 1 168 ? -34.017 19.546 52.612 1.00 45.52 168 ARG B CA 1
ATOM 2608 C C . ARG B 1 168 ? -34.462 18.187 53.109 1.00 43.57 168 ARG B C 1
ATOM 2609 O O . ARG B 1 168 ? -34.409 17.870 54.324 1.00 45.32 168 ARG B O 1
ATOM 2617 N N . TRP B 1 169 ? -34.870 17.357 52.185 1.00 42.54 169 TRP B N 1
ATOM 2618 C CA . TRP B 1 169 ? -35.234 15.975 52.536 1.00 42.04 169 TRP B CA 1
ATOM 2619 C C . TRP B 1 169 ? -33.997 15.272 53.202 1.00 42.36 169 TRP B C 1
ATOM 2620 O O . TRP B 1 169 ? -34.118 14.578 54.265 1.00 41.08 169 TRP B O 1
ATOM 2631 N N . ILE B 1 170 ? -32.857 15.404 52.532 1.00 44.07 170 ILE B N 1
ATOM 2632 C CA . ILE B 1 170 ? -31.595 14.759 53.034 1.00 44.71 170 ILE B CA 1
ATOM 2633 C C . ILE B 1 170 ? -31.339 15.163 54.473 1.00 47.90 170 ILE B C 1
ATOM 2634 O O . ILE B 1 170 ? -31.048 14.308 55.301 1.00 50.92 170 ILE B O 1
ATOM 2639 N N . SER B 1 171 ? -31.553 16.438 54.771 1.00 49.91 171 SER B N 1
ATOM 2640 C CA . SER B 1 171 ? -31.300 17.021 56.075 1.00 53.41 171 SER B CA 1
ATOM 2641 C C . SER B 1 171 ? -32.267 16.486 57.114 1.00 52.93 171 SER B C 1
ATOM 2642 O O . SER B 1 171 ? -31.873 16.083 58.221 1.00 55.11 171 SER B O 1
ATOM 2645 N N . VAL B 1 172 ? -33.567 16.517 56.783 1.00 49.85 172 VAL B N 1
ATOM 2646 C CA . VAL B 1 172 ? -34.570 15.948 57.643 1.00 47.24 172 VAL B CA 1
ATOM 2647 C C . VAL B 1 172 ? -34.239 14.461 57.934 1.00 46.97 172 VAL B C 1
ATOM 2648 O O . VAL B 1 172 ? -34.276 14.037 59.053 1.00 49.52 172 VAL B O 1
ATOM 2652 N N . LEU B 1 173 ? -33.959 13.649 56.939 1.00 45.95 173 LEU B N 1
ATOM 2653 C CA . LEU B 1 173 ? -33.537 12.262 57.211 1.00 47.50 173 LEU B CA 1
ATOM 2654 C C . LEU B 1 173 ? -32.227 12.155 58.061 1.00 51.76 173 LEU B C 1
ATOM 2655 O O . LEU B 1 173 ? -32.118 11.303 58.936 1.00 52.41 173 LEU B O 1
ATOM 2660 N N . GLY B 1 174 ? -31.242 12.995 57.771 1.00 53.68 174 GLY B N 1
ATOM 2661 C CA . GLY B 1 174 ? -29.997 13.102 58.623 1.00 59.22 174 GLY B CA 1
ATOM 2662 C C . GLY B 1 174 ? -30.302 13.379 60.097 1.00 60.07 174 GLY B C 1
ATOM 2663 O O . GLY B 1 174 ? -29.901 12.622 60.961 1.00 62.00 174 GLY B O 1
ATOM 2664 N N . ASP B 1 175 ? -31.123 14.389 60.359 1.00 62.66 175 ASP B N 1
ATOM 2665 C CA . ASP B 1 175 ? -31.563 14.706 61.720 1.00 65.88 175 ASP B CA 1
ATOM 2666 C C . ASP B 1 175 ? -32.239 13.551 62.422 1.00 64.82 175 ASP B C 1
ATOM 2667 O O . ASP B 1 175 ? -32.134 13.446 63.641 1.00 66.38 175 ASP B O 1
ATOM 2672 N N . ALA B 1 176 ? -32.902 12.675 61.676 1.00 60.26 176 ALA B N 1
ATOM 2673 C CA . ALA B 1 176 ? -33.602 11.574 62.301 1.00 60.74 176 ALA B CA 1
ATOM 2674 C C . ALA B 1 176 ? -32.718 10.354 62.485 1.00 63.12 176 ALA B C 1
ATOM 2675 O O . ALA B 1 176 ? -33.152 9.476 63.201 1.00 63.53 176 ALA B O 1
ATOM 2677 N N . ARG B 1 177 ? -31.511 10.304 61.874 1.00 65.46 177 ARG B N 1
ATOM 2678 C CA . ARG B 1 177 ? -30.644 9.095 61.847 1.00 67.89 177 ARG B CA 1
ATOM 2679 C C . ARG B 1 177 ? -30.445 8.454 63.216 1.00 72.28 177 ARG B C 1
ATOM 2680 O O . ARG B 1 177 ? -30.182 9.137 64.209 1.00 75.15 177 ARG B O 1
#

InterPro domains:
  IPR002110 Ankyrin repeat [PF12796] (461-515)
  IPR002110 Ankyrin repeat [PF12796] (528-587)
  IPR002110 Ankyrin repeat [PR01415] (493-508)
  IPR002110 Ankyrin repeat [PR01415] (546-560)
  IPR002110 Ankyrin repeat [PS50088] (459-491)
  IPR002110 Ankyrin repeat [PS50088] (492-514)
  IPR002110 Ankyrin repeat [PS50088] (530-562)
  IPR002110 Ankyrin repeat [SM00248] (241-270)
  IPR002110 Ankyrin repeat [SM00248] (275-305)
  IPR002110 Ankyrin repeat [SM00248] (372-401)
  IPR002110 Ankyrin repeat [SM00248] (417-448)
  IPR002110 Ankyrin repeat [SM00248] (459-488)
  IPR002110 Ankyrin repeat [SM00248] (492-521)
  IPR002110 Ankyrin repeat [SM00248] (530-559)
  IPR002110 Ankyrin repeat [SM00248] (563-592)
  IPR004331 SPX domain [PF03105] (1-35)
  IPR004331 SPX domain [PF03105] (96-145)
  IPR004331 SPX domain [PS51382] (1-144)
  IPR017946 PLC-like phosphodiesterase, TIM beta/alpha-barrel domain superfamily [G3DSA:3.20.20.190] (793-1145)
  IPR017946 PLC-like phosphodiesterase, TIM beta/alpha-barrel domain superfamily [SSF51695] (806-1141)

Organism: Chaetomium thermophilum (strain DSM 1495 / CBS 144.50 / IMI 039719) (NCBI:txid759272)

Foldseek 3Di:
DPQVVCLVVLAPVVCNVLAQPLVVLVVLLVVQLVCVVVVHHGDCVVSVVSVVVSLVSLLVVLVVLVVVLVVLVVVLCVVQNDALLSLVVDDPVRLVVSLVSLVVSLVSLVNSLSSLVSRLVSLLVSQVSSPVRHPPRDPRVVCCVPRPCPGCSNPPCVSVVVSVRSVVSNVSSVD/DLVVLVVLLVVQLVCVVVVHHGDCPVSVVVLVVVLVVLLVVLVVLVVVLVVLVVVLCVVQHDALVSLVVADPVRLVVSLVSLVVSLVSLVVSLVSLVVVLVSLQVSQVSSPVRHPPRDPRVVCCVPRPCPGCSHPPPVSVVVSVRSVVSNVSSVVVD

Solvent-accessible surface area: 18881 Å² total; per-residue (Å²): 113,66,8,34,176,38,15,98,173,13,43,8,104,89,22,44,44,15,10,3,82,8,148,15,3,55,94,42,0,110,53,10,15,100,37,22,163,104,68,106,116,54,119,35,68,47,4,46,88,25,0,43,50,20,7,97,24,1,24,46,35,3,54,56,26,51,43,32,9,46,112,66,37,118,55,6,58,98,125,26,23,98,66,3,90,38,19,128,122,39,86,127,110,78,18,132,117,1,42,39,16,2,73,99,4,50,40,55,1,123,64,2,73,94,0,1,80,0,0,83,82,0,0,41,40,0,0,78,41,0,36,150,102,4,94,162,17,95,16,29,144,141,13,12,64,81,80,0,56,69,49,49,8,22,120,41,102,47,0,47,179,24,15,90,72,2,53,100,22,28,75,41,27,58,158,86,79,164,31,12,55,135,50,1,114,53,11,15,96,39,23,160,107,70,102,119,54,120,32,71,65,5,42,104,30,0,36,42,37,8,72,31,15,27,48,45,4,56,74,66,53,61,38,4,47,88,43,34,117,31,3,52,102,124,34,20,98,68,0,94,32,15,121,123,33,82,125,109,70,18,119,102,0,29,35,15,0,75,66,1,50,45,68,1,119,144,8,69,159,52,1,84,62,38,82,116,27,10,40,106,1,0,96,49,0,35,162,121,2,76,158,18,98,16,29,141,140,14,14,63,82,81,0,61,69,49,50,8,24,124,44,105,52,1,50,189,24,15,92,66,4,58,102,15,28,62,36,8,37,129,59,125

Nearest PDB structures (foldseek):
  5ijj-assembly1_A  TM=1.006E+00  e=9.472E-24  Thermochaetoides thermophila
  5ijj-assembly2_B  TM=9.983E-01  e=2.746E-19  Thermochaetoides thermophila
  7e40-assembly1_B  TM=8.542E-01  e=3.102E-06  Oryza sativa Japonica Group
  8tyv-assembly1_B  TM=8.174E-01  e=1.374E-05  Homo sapiens
  5ijj-assembly2_B  TM=1.006E+00  e=4.721E-22  Thermochaetoides thermophila